Protein AF-0000000080755517 (afdb_homodimer)

pLDDT: mean 97.47, std 2.25, range [84.19, 98.94]

Nearest PDB structures (foldseek):
  1or3-assembly1_A  TM=4.877E-01  e=8.145E+00  Homo sapiens
  4tql-assembly1_A  TM=2.932E-01  e=6.946E+00  synthetic construct
  4tql-assembly1_A  TM=2.929E-01  e=6.975E+00  synthetic construct

Radius of gyration: 19.51 Å; Cα contacts (8 Å, |Δi|>4): 300; chains: 2; bounding box: 39×55×39 Å

Structure (mmCIF, N/CA/C/O backbone):
data_AF-0000000080755517-model_v1
#
loop_
_entity.id
_entity.type
_entity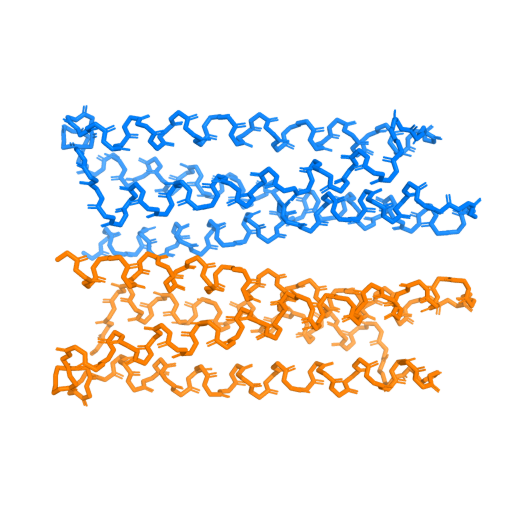.pdbx_description
1 polymer 'Protoporphyrinogen IX oxidase'
#
loop_
_atom_site.group_PDB
_atom_site.id
_atom_site.type_symbol
_atom_site.label_atom_id
_atom_site.label_alt_id
_atom_site.label_comp_id
_atom_site.label_asym_id
_atom_site.label_entity_id
_atom_site.label_seq_id
_atom_site.pdbx_PDB_ins_code
_atom_site.Cartn_x
_atom_site.Cartn_y
_atom_site.Cartn_z
_atom_site.occupancy
_atom_site.B_iso_or_equiv
_atom_site.auth_seq_id
_atom_site.auth_comp_id
_atom_site.auth_asym_id
_atom_site.auth_atom_id
_atom_site.pdbx_PDB_model_num
ATOM 1 N N . MET A 1 1 ? -4.48 26.484 -1.309 1 90.06 1 MET A N 1
ATOM 2 C CA . MET A 1 1 ? -5.227 25.406 -1.936 1 90.06 1 MET A CA 1
ATOM 3 C C . MET A 1 1 ? -4.293 24.469 -2.691 1 90.06 1 MET A C 1
ATOM 5 O O . MET A 1 1 ? -4.379 23.25 -2.543 1 90.06 1 MET A O 1
ATOM 9 N N . LEU A 1 2 ? -3.311 25.016 -3.303 1 93.81 2 LEU A N 1
ATOM 10 C CA . LEU A 1 2 ? -2.377 24.219 -4.09 1 93.81 2 LEU A CA 1
ATOM 11 C C . LEU A 1 2 ? -1.568 23.281 -3.191 1 93.81 2 LEU A C 1
ATOM 13 O O . LEU A 1 2 ? -1.376 22.109 -3.518 1 93.81 2 LEU A O 1
ATOM 17 N N . TYR A 1 3 ? -1.129 23.766 -2.115 1 96.94 3 TYR A N 1
ATOM 18 C CA . TYR A 1 3 ? -0.335 22.969 -1.182 1 96.94 3 TYR A CA 1
ATOM 19 C C . TYR A 1 3 ? -1.09 21.719 -0.746 1 96.94 3 TYR A C 1
ATOM 21 O O . TYR A 1 3 ? -0.536 20.625 -0.754 1 96.94 3 TYR A O 1
ATOM 29 N N . LEU A 1 4 ? -2.311 21.828 -0.417 1 97.69 4 LEU A N 1
ATOM 30 C CA . LEU A 1 4 ? -3.104 20.719 0.095 1 97.69 4 LEU A CA 1
ATOM 31 C C . LEU A 1 4 ? -3.348 19.688 -0.994 1 97.69 4 LEU A C 1
ATOM 33 O O . LEU A 1 4 ? -3.332 18.484 -0.724 1 97.69 4 LEU A O 1
ATOM 37 N N . TRP A 1 5 ? -3.564 20.172 -2.176 1 97.75 5 TRP A N 1
ATOM 38 C CA . TRP A 1 5 ? -3.781 19.25 -3.289 1 97.75 5 TRP A CA 1
ATOM 39 C C . TRP A 1 5 ? -2.5 18.5 -3.635 1 97.75 5 TRP A C 1
ATOM 41 O O . TRP A 1 5 ? -2.531 17.297 -3.896 1 97.75 5 TRP A O 1
ATOM 51 N N . LEU A 1 6 ? -1.358 19.203 -3.658 1 98.44 6 LEU A N 1
ATOM 52 C CA . LEU A 1 6 ? -0.081 18.531 -3.883 1 98.44 6 LEU A CA 1
ATOM 53 C C . LEU A 1 6 ? 0.191 17.5 -2.795 1 98.44 6 LEU A C 1
ATOM 55 O O . LEU A 1 6 ? 0.665 16.391 -3.082 1 98.44 6 LEU A O 1
ATOM 59 N N . LYS A 1 7 ? -0.126 17.859 -1.607 1 98.69 7 LYS A N 1
ATOM 60 C CA . LYS A 1 7 ? 0.078 16.969 -0.477 1 98.69 7 LYS A CA 1
ATOM 61 C C . LYS A 1 7 ? -0.792 15.719 -0.604 1 98.69 7 LYS A C 1
ATOM 63 O O . LYS A 1 7 ? -0.314 14.594 -0.41 1 98.69 7 LYS A O 1
ATOM 68 N N . ALA A 1 8 ? -2.037 15.914 -0.939 1 98.69 8 ALA A N 1
ATOM 69 C CA . ALA A 1 8 ? -2.945 14.781 -1.105 1 98.69 8 ALA A CA 1
ATOM 70 C C . ALA A 1 8 ? -2.457 13.844 -2.205 1 98.69 8 ALA A C 1
ATOM 72 O O . ALA A 1 8 ? -2.391 12.625 -2.008 1 98.69 8 ALA A O 1
ATOM 73 N N . LEU A 1 9 ? -2.115 14.398 -3.34 1 98.81 9 LEU A N 1
ATOM 74 C CA . LEU A 1 9 ? -1.665 13.594 -4.469 1 98.81 9 LEU A CA 1
ATOM 75 C C . LEU A 1 9 ? -0.343 12.906 -4.156 1 98.81 9 LEU A C 1
ATOM 77 O O . LEU A 1 9 ? -0.112 11.773 -4.582 1 98.81 9 LEU A O 1
ATOM 81 N N . HIS A 1 10 ? 0.549 13.633 -3.389 1 98.94 10 HIS A N 1
ATOM 82 C CA . HIS A 1 10 ? 1.807 13.039 -2.957 1 98.94 10 HIS A CA 1
ATOM 83 C C . HIS A 1 10 ? 1.561 11.828 -2.059 1 98.94 10 HIS A C 1
ATOM 85 O O . HIS A 1 10 ? 2.174 10.773 -2.246 1 98.94 10 HIS A O 1
ATOM 91 N N . ILE A 1 11 ? 0.646 11.906 -1.127 1 98.88 11 ILE A N 1
ATOM 92 C CA . ILE A 1 11 ? 0.336 10.812 -0.208 1 98.88 11 ILE A CA 1
ATOM 93 C C . ILE A 1 11 ? -0.235 9.633 -0.986 1 98.88 11 ILE A C 1
ATOM 95 O O . ILE A 1 11 ? 0.136 8.484 -0.74 1 98.88 11 ILE A O 1
ATOM 99 N N . ILE A 1 12 ? -1.09 9.883 -1.924 1 98.88 12 ILE A N 1
ATOM 100 C CA . ILE A 1 12 ? -1.665 8.836 -2.754 1 98.88 12 ILE A CA 1
ATOM 101 C C . ILE A 1 12 ? -0.555 8.109 -3.514 1 98.88 12 ILE A C 1
ATOM 103 O O . ILE A 1 12 ? -0.515 6.875 -3.539 1 98.88 12 ILE A O 1
ATOM 107 N N . ALA A 1 13 ? 0.37 8.898 -4.117 1 98.88 13 ALA A N 1
ATOM 108 C CA . ALA A 1 13 ? 1.486 8.312 -4.855 1 98.88 13 ALA A CA 1
ATOM 109 C C . ALA A 1 13 ? 2.365 7.465 -3.943 1 98.88 13 ALA A C 1
ATOM 111 O O . ALA A 1 13 ? 2.818 6.387 -4.336 1 98.88 13 ALA A O 1
ATOM 112 N N . VAL A 1 14 ? 2.576 7.961 -2.738 1 98.94 14 VAL A N 1
ATOM 113 C CA . VAL A 1 14 ? 3.418 7.25 -1.781 1 98.94 14 VAL A CA 1
ATOM 114 C C . VAL A 1 14 ? 2.762 5.926 -1.399 1 98.94 14 VAL A C 1
ATOM 116 O O . VAL A 1 14 ? 3.434 4.895 -1.314 1 98.94 14 VAL A O 1
ATOM 119 N N . VAL A 1 15 ? 1.481 5.898 -1.192 1 98.88 15 VAL A N 1
ATOM 120 C CA . VAL A 1 15 ? 0.774 4.676 -0.83 1 98.88 15 VAL A CA 1
ATOM 121 C C . VAL A 1 15 ? 0.882 3.658 -1.965 1 98.88 15 VAL A C 1
ATOM 123 O O . VAL A 1 15 ? 1.145 2.479 -1.727 1 98.88 15 VAL A O 1
ATOM 126 N N . CYS A 1 16 ? 0.725 4.129 -3.184 1 98.75 16 CYS A N 1
ATOM 127 C CA . CYS A 1 16 ? 0.844 3.24 -4.332 1 98.75 16 CYS A CA 1
ATOM 128 C C . CYS A 1 16 ? 2.264 2.699 -4.457 1 98.75 16 CYS A C 1
ATOM 130 O O . CYS A 1 16 ? 2.457 1.517 -4.75 1 98.75 16 CYS A O 1
ATOM 132 N N . TRP A 1 17 ? 3.225 3.559 -4.25 1 98.88 17 TRP A N 1
ATOM 133 C CA . TRP A 1 17 ? 4.621 3.137 -4.328 1 98.88 17 TRP A CA 1
ATOM 134 C C . TRP A 1 17 ? 4.926 2.07 -3.279 1 98.88 17 TRP A C 1
ATOM 136 O O . TRP A 1 17 ? 5.52 1.036 -3.594 1 98.88 17 TRP A O 1
ATOM 146 N N . PHE A 1 18 ? 4.469 2.24 -2.086 1 98.88 18 PHE A N 1
ATOM 147 C CA . PHE A 1 18 ? 4.738 1.289 -1.014 1 98.88 18 PHE A CA 1
ATOM 148 C C . PHE A 1 18 ? 3.984 -0.015 -1.243 1 98.88 18 PHE A C 1
ATOM 150 O O . PHE A 1 18 ? 4.465 -1.09 -0.877 1 98.88 18 PHE A O 1
ATOM 157 N N . ALA A 1 19 ? 2.789 0.095 -1.858 1 98.5 19 ALA A N 1
ATOM 158 C CA . ALA A 1 19 ? 2.088 -1.135 -2.213 1 98.5 19 ALA A CA 1
ATOM 159 C C . ALA A 1 19 ? 2.951 -2.021 -3.105 1 98.5 19 ALA A C 1
ATOM 161 O O . ALA A 1 19 ? 3.029 -3.234 -2.896 1 98.5 19 ALA A O 1
ATOM 162 N N . GLY A 1 20 ? 3.611 -1.358 -4.035 1 98.69 20 GLY A N 1
ATOM 163 C CA . GLY A 1 20 ? 4.52 -2.105 -4.895 1 98.69 20 GLY A CA 1
ATOM 164 C C . GLY A 1 20 ? 5.746 -2.613 -4.164 1 98.69 20 GLY A C 1
ATOM 165 O O . GLY A 1 20 ? 6.176 -3.75 -4.375 1 98.69 20 GLY A O 1
ATOM 166 N N . LEU A 1 21 ? 6.273 -1.835 -3.332 1 98.81 21 LEU A N 1
ATOM 167 C CA . LEU A 1 21 ? 7.5 -2.168 -2.611 1 98.81 21 LEU A CA 1
ATOM 168 C C . LEU A 1 21 ? 7.262 -3.324 -1.645 1 98.81 21 LEU A C 1
ATOM 170 O O . LEU A 1 21 ? 8.18 -4.098 -1.362 1 98.81 21 LEU A O 1
ATOM 174 N N . PHE A 1 22 ? 6.039 -3.422 -1.163 1 98.75 22 PHE A N 1
ATOM 175 C CA . PHE A 1 22 ? 5.691 -4.527 -0.281 1 98.75 22 PHE A CA 1
ATOM 176 C C . PHE A 1 22 ? 5.395 -5.789 -1.085 1 98.75 22 PHE A C 1
ATOM 178 O O . PHE A 1 22 ? 5.734 -6.895 -0.662 1 98.75 22 PHE A O 1
ATOM 185 N N . TYR A 1 23 ? 4.852 -5.602 -2.225 1 98.75 23 TYR A N 1
ATOM 186 C CA . TYR A 1 23 ? 4.332 -6.699 -3.031 1 98.75 23 TYR A CA 1
ATOM 187 C C . TYR A 1 23 ? 5.457 -7.41 -3.773 1 98.75 23 TYR A C 1
ATOM 189 O O . TYR A 1 23 ? 5.547 -8.641 -3.75 1 98.75 23 TYR A O 1
ATOM 197 N N . LEU A 1 24 ? 6.348 -6.703 -4.312 1 98.81 24 LEU A N 1
ATOM 198 C CA . LEU A 1 24 ? 7.309 -7.262 -5.258 1 98.81 24 LEU A CA 1
ATOM 199 C C . LEU A 1 24 ? 8.242 -8.25 -4.562 1 98.81 24 LEU A C 1
ATOM 201 O O . LEU A 1 24 ? 8.398 -9.383 -5.016 1 98.81 24 LEU A O 1
ATOM 205 N N . PRO A 1 25 ? 8.859 -7.863 -3.455 1 98.69 25 PRO A N 1
ATOM 206 C CA . PRO A 1 25 ? 9.742 -8.836 -2.816 1 98.69 25 PRO A CA 1
ATOM 207 C C . PRO A 1 25 ? 9.008 -10.086 -2.332 1 98.69 25 PRO A C 1
ATOM 209 O O . PRO A 1 25 ? 9.594 -11.164 -2.256 1 98.69 25 PRO A O 1
ATOM 212 N N . ARG A 1 26 ? 7.758 -9.938 -2.012 1 98.5 26 ARG A N 1
ATOM 213 C CA . ARG A 1 26 ? 6.973 -11.117 -1.652 1 98.5 26 ARG A CA 1
ATOM 214 C C . ARG A 1 26 ? 6.816 -12.055 -2.844 1 98.5 26 ARG A C 1
ATOM 216 O O . ARG A 1 26 ? 6.836 -13.273 -2.686 1 98.5 26 ARG A O 1
ATOM 223 N N . LEU A 1 27 ? 6.602 -11.469 -3.986 1 98.56 27 LEU A N 1
ATOM 224 C CA . LEU A 1 27 ? 6.586 -12.289 -5.191 1 98.56 27 LEU A CA 1
ATOM 225 C C . LEU A 1 27 ? 7.91 -13.023 -5.367 1 98.56 27 LEU A C 1
ATOM 227 O O . LEU A 1 27 ? 7.938 -14.18 -5.781 1 98.56 27 LEU A O 1
ATOM 231 N N . PHE A 1 28 ? 9.023 -12.32 -5.043 1 98.69 28 PHE A N 1
ATOM 232 C CA . PHE A 1 28 ? 10.336 -12.945 -5.145 1 98.69 28 PHE A CA 1
ATOM 233 C C . PHE A 1 28 ? 10.414 -14.188 -4.258 1 98.69 28 PHE A C 1
ATOM 235 O O . PHE A 1 28 ? 11.023 -15.188 -4.633 1 98.69 28 PHE A O 1
ATOM 242 N N . VAL A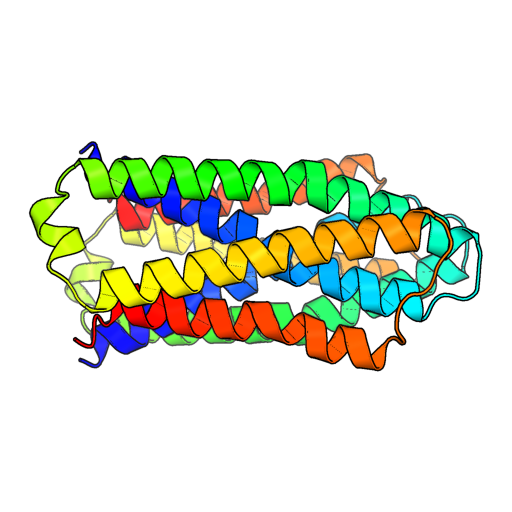 1 29 ? 9.852 -14.117 -3.102 1 98.38 29 VAL A N 1
ATOM 243 C CA . VAL A 1 29 ? 9.852 -15.242 -2.172 1 98.38 29 VAL A CA 1
ATOM 244 C C . VAL A 1 29 ? 9.211 -16.469 -2.834 1 98.38 29 VAL A C 1
ATOM 246 O O . VAL A 1 29 ? 9.812 -17.531 -2.885 1 98.38 29 VAL A O 1
ATOM 249 N N . TYR A 1 30 ? 8.039 -16.266 -3.414 1 98 30 TYR A N 1
ATOM 250 C CA . TYR A 1 30 ? 7.309 -17.375 -4 1 98 3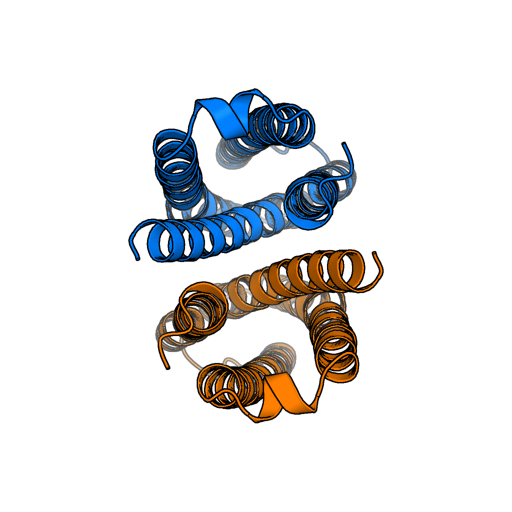0 TYR A CA 1
ATOM 251 C C . TYR A 1 30 ? 7.965 -17.844 -5.297 1 98 30 TYR A C 1
ATOM 253 O O . TYR A 1 30 ? 7.938 -19.031 -5.621 1 98 30 TYR A O 1
ATOM 261 N N . HIS A 1 31 ? 8.484 -16.875 -5.973 1 97.88 31 HIS A N 1
ATOM 262 C CA . HIS A 1 31 ? 9.25 -17.219 -7.164 1 97.88 31 HIS A CA 1
ATOM 263 C C . HIS A 1 31 ? 10.43 -18.125 -6.816 1 97.88 31 HIS A C 1
ATOM 265 O O . HIS A 1 31 ? 10.656 -19.141 -7.477 1 97.88 31 HIS A O 1
ATOM 271 N N . ALA A 1 32 ? 11.102 -17.844 -5.805 1 97.38 32 ALA A N 1
ATOM 272 C CA . ALA A 1 32 ? 12.266 -18.609 -5.363 1 97.38 32 ALA A CA 1
ATOM 273 C C . ALA A 1 32 ? 11.859 -19.984 -4.867 1 97.38 32 ALA A C 1
ATOM 275 O O . ALA A 1 32 ? 12.648 -20.938 -4.926 1 97.38 32 ALA A O 1
ATOM 276 N N . MET A 1 33 ? 10.633 -20.094 -4.41 1 96.44 33 MET A N 1
ATOM 277 C CA . MET A 1 33 ? 10.117 -21.375 -3.906 1 96.44 33 MET A CA 1
ATOM 278 C C . MET A 1 33 ? 9.648 -22.266 -5.055 1 96.44 33 MET A C 1
ATOM 280 O O . MET A 1 33 ? 9.422 -23.453 -4.863 1 96.44 33 MET A O 1
ATOM 284 N N . SER A 1 34 ? 9.461 -21.641 -6.191 1 94.69 34 SER A N 1
ATOM 285 C CA . SER A 1 34 ? 8.859 -22.359 -7.312 1 94.69 34 SER A CA 1
ATOM 286 C C . SER A 1 34 ? 9.875 -23.281 -7.992 1 94.69 34 SER A C 1
ATOM 288 O O . SER A 1 34 ? 11.008 -22.875 -8.242 1 94.69 34 SER A O 1
ATOM 290 N N . GLU A 1 35 ? 9.383 -24.469 -8.328 1 91.5 35 GLU A N 1
ATOM 291 C CA . GLU A 1 35 ? 10.242 -25.438 -9 1 91.5 35 GLU A CA 1
ATOM 292 C C . GLU A 1 35 ? 9.758 -25.719 -10.414 1 91.5 35 GLU A C 1
ATOM 294 O O . GLU A 1 35 ? 10.508 -26.25 -11.234 1 91.5 35 GLU A O 1
ATOM 299 N N . ASP A 1 36 ? 8.57 -25.359 -10.656 1 93.19 36 ASP A N 1
ATOM 300 C CA . ASP A 1 36 ? 8 -25.641 -11.977 1 93.19 36 ASP A CA 1
ATOM 301 C C . ASP A 1 36 ? 8.109 -24.406 -12.883 1 93.19 36 ASP A C 1
ATOM 303 O O . ASP A 1 36 ? 8.031 -23.281 -12.422 1 93.19 36 ASP A O 1
ATOM 307 N N . GLN A 1 37 ? 8.164 -24.672 -14.211 1 93.81 37 GLN A N 1
ATOM 308 C CA . GLN A 1 37 ? 8.383 -23.625 -15.203 1 93.81 37 GLN A CA 1
ATOM 309 C C . GLN A 1 37 ? 7.164 -22.734 -15.336 1 93.81 37 GLN A C 1
ATOM 311 O O . GLN A 1 37 ? 7.293 -21.516 -15.531 1 93.81 37 GLN A O 1
ATOM 316 N N . THR A 1 38 ? 6.016 -23.281 -15.211 1 94.69 38 THR A N 1
ATOM 317 C CA . THR A 1 38 ? 4.781 -22.516 -15.359 1 94.69 38 THR A CA 1
ATOM 318 C C . THR A 1 38 ? 4.676 -21.438 -14.281 1 94.69 38 THR A C 1
ATOM 320 O O . THR A 1 38 ? 4.367 -20.281 -14.586 1 94.69 38 THR A O 1
ATOM 323 N N . SER A 1 39 ? 4.938 -21.844 -13.062 1 94.75 39 SER A N 1
ATOM 324 C CA . SER A 1 39 ? 4.902 -20.891 -11.961 1 94.75 39 SER A CA 1
ATOM 325 C C . SER A 1 39 ? 5.949 -19.797 -12.148 1 94.75 39 SER A C 1
ATOM 327 O O . SER A 1 39 ? 5.652 -18.609 -11.969 1 94.75 39 SER A O 1
ATOM 329 N N . ARG A 1 40 ? 7.105 -20.219 -12.57 1 96.31 40 ARG A N 1
ATOM 330 C CA . ARG A 1 40 ? 8.203 -19.266 -12.727 1 96.31 40 ARG A CA 1
ATOM 331 C C . ARG A 1 40 ? 7.895 -18.234 -13.812 1 96.31 40 ARG A C 1
ATOM 333 O O . ARG A 1 40 ? 8.133 -17.047 -13.633 1 96.31 40 ARG A O 1
ATOM 340 N N . GLU A 1 41 ? 7.391 -18.656 -14.859 1 96.06 41 GLU A N 1
ATOM 341 C CA . GLU A 1 41 ? 7.023 -17.766 -15.945 1 96.06 41 GLU A CA 1
ATOM 342 C C . GLU A 1 41 ? 5.922 -16.797 -15.516 1 96.06 41 GLU A C 1
ATOM 344 O O . GLU A 1 41 ? 5.953 -15.617 -15.875 1 96.06 41 GLU A O 1
ATOM 349 N N . ARG A 1 42 ? 5.02 -17.297 -14.773 1 96.44 42 ARG A N 1
ATOM 350 C CA . ARG A 1 42 ? 3.93 -16.469 -14.273 1 96.44 42 ARG A CA 1
ATOM 351 C C . ARG A 1 42 ? 4.453 -15.383 -13.344 1 96.44 42 ARG A C 1
ATOM 353 O O . ARG A 1 42 ? 4.055 -14.219 -13.453 1 96.44 42 ARG A O 1
ATOM 360 N N . PHE A 1 43 ? 5.332 -15.789 -12.484 1 98 43 PHE A N 1
ATOM 361 C CA . PHE A 1 43 ? 5.887 -14.812 -11.555 1 98 43 PHE A CA 1
ATOM 362 C C . PHE A 1 43 ? 6.707 -13.758 -12.289 1 98 43 PHE A C 1
ATOM 364 O O . PHE A 1 43 ? 6.695 -12.586 -11.922 1 98 43 PHE A O 1
ATOM 371 N N . CYS A 1 44 ? 7.402 -14.133 -13.328 1 98.31 44 CYS A N 1
ATOM 372 C CA . CYS A 1 44 ? 8.125 -13.156 -14.133 1 98.31 44 CYS A CA 1
ATOM 373 C C . CYS A 1 44 ? 7.176 -12.109 -14.703 1 98.31 44 CYS A C 1
ATOM 375 O O . CYS A 1 44 ? 7.484 -10.914 -14.688 1 98.31 44 CYS A O 1
ATOM 377 N N . VAL A 1 45 ? 6.062 -12.57 -15.141 1 98.12 45 VAL A N 1
ATOM 378 C CA . VAL A 1 45 ? 5.07 -11.656 -15.703 1 98.12 45 VAL A CA 1
ATOM 379 C C . VAL A 1 45 ? 4.523 -10.742 -14.609 1 98.12 45 VAL A C 1
ATOM 381 O O . VAL A 1 45 ? 4.457 -9.523 -14.781 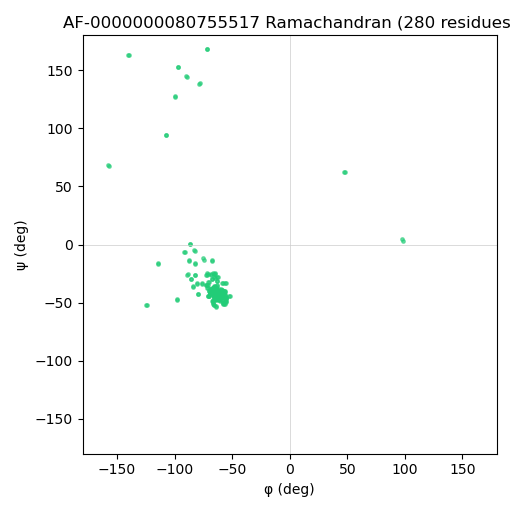1 98.12 45 VAL A O 1
ATOM 384 N N . MET A 1 46 ? 4.152 -11.344 -13.5 1 98.44 46 MET A N 1
ATOM 385 C CA . MET A 1 46 ? 3.6 -10.578 -12.383 1 98.44 46 MET A CA 1
ATOM 386 C C . MET A 1 46 ? 4.586 -9.516 -11.906 1 98.44 46 MET A C 1
ATOM 388 O O . MET A 1 46 ? 4.207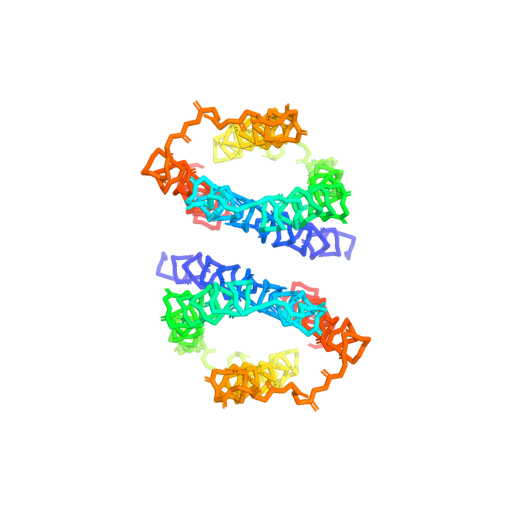 -8.359 -11.695 1 98.44 46 MET A O 1
ATOM 392 N N . GLU A 1 47 ? 5.824 -9.922 -11.781 1 98.75 47 GLU A N 1
ATOM 393 C CA . GLU A 1 47 ? 6.871 -9.031 -11.289 1 98.75 47 GLU A CA 1
ATOM 394 C C . GLU A 1 47 ? 7.109 -7.871 -12.242 1 98.75 47 GLU A C 1
ATOM 396 O O . GLU A 1 47 ? 7.188 -6.719 -11.82 1 98.75 47 GLU A O 1
ATOM 401 N N . ARG A 1 48 ? 7.203 -8.164 -13.477 1 98.75 48 ARG A N 1
ATOM 402 C CA . ARG A 1 48 ? 7.457 -7.141 -14.492 1 98.75 48 ARG A CA 1
ATOM 403 C C . ARG A 1 48 ? 6.316 -6.137 -14.555 1 98.75 48 ARG A C 1
ATOM 405 O O . ARG A 1 48 ? 6.547 -4.926 -14.586 1 98.75 48 ARG A O 1
ATOM 412 N N . LYS A 1 49 ? 5.117 -6.609 -14.555 1 98.69 49 LYS A N 1
ATOM 413 C CA . LYS A 1 49 ? 3.953 -5.734 -14.648 1 98.69 49 LYS A CA 1
ATOM 414 C C . LYS A 1 49 ? 3.84 -4.844 -13.414 1 98.69 49 LYS A C 1
ATOM 416 O O . LYS A 1 49 ? 3.512 -3.662 -13.516 1 98.69 49 LYS A O 1
ATOM 421 N N . LEU A 1 50 ? 4.145 -5.441 -12.297 1 98.69 50 LEU A N 1
ATOM 422 C CA . LEU A 1 50 ? 4.102 -4.676 -11.062 1 98.69 50 LEU A CA 1
ATOM 423 C C . LEU A 1 50 ? 5.16 -3.576 -11.062 1 98.69 50 LEU A C 1
ATOM 425 O O . LEU A 1 50 ? 4.855 -2.416 -10.773 1 98.69 50 LEU A O 1
ATOM 429 N N . TYR A 1 51 ? 6.387 -3.895 -11.43 1 98.88 51 TYR A N 1
ATOM 430 C CA . TYR A 1 51 ? 7.508 -2.963 -11.391 1 98.88 51 TYR A CA 1
ATOM 431 C C . TYR A 1 51 ? 7.301 -1.821 -12.383 1 98.88 51 TYR A C 1
ATOM 433 O O . TYR A 1 51 ? 7.438 -0.649 -12.023 1 98.88 51 TYR A O 1
ATOM 441 N N . ARG A 1 52 ? 6.891 -2.119 -13.555 1 98.56 52 ARG A N 1
ATOM 442 C CA . ARG A 1 52 ? 6.773 -1.131 -14.625 1 98.56 52 ARG A CA 1
ATOM 443 C C . ARG A 1 52 ? 5.445 -0.384 -14.539 1 98.56 52 ARG A C 1
ATOM 445 O O . ARG A 1 52 ? 5.379 0.812 -14.828 1 98.56 52 ARG A O 1
ATOM 452 N N . GLY A 1 53 ? 4.449 -1.076 -14.164 1 98.19 53 GLY A N 1
ATOM 453 C CA . GLY A 1 53 ? 3.104 -0.526 -14.227 1 98.19 53 GLY A CA 1
ATOM 454 C C . GLY A 1 53 ? 2.701 0.223 -12.977 1 98.19 53 GLY A C 1
ATOM 455 O O . GLY A 1 53 ? 1.822 1.087 -13.016 1 98.19 53 GLY A O 1
ATOM 456 N N . ILE A 1 54 ? 3.334 -0.151 -11.836 1 98.12 54 ILE A N 1
ATOM 457 C CA . ILE A 1 54 ? 2.9 0.469 -10.586 1 98.12 54 ILE A CA 1
ATOM 458 C C . ILE A 1 54 ? 4.094 1.115 -9.891 1 98.12 54 ILE A C 1
ATOM 460 O O . ILE A 1 54 ? 4.082 2.316 -9.609 1 98.12 54 ILE A O 1
ATOM 464 N N . MET A 1 55 ? 5.168 0.445 -9.672 1 98.81 55 MET A N 1
ATOM 465 C CA . MET A 1 55 ? 6.277 0.934 -8.859 1 98.81 55 MET A CA 1
ATOM 466 C C . MET A 1 55 ? 6.961 2.117 -9.531 1 98.81 55 MET A C 1
ATOM 468 O O . MET A 1 55 ? 7.168 3.16 -8.906 1 98.81 55 MET A O 1
ATOM 472 N N . ASN A 1 56 ? 7.262 1.95 -10.82 1 98.88 56 ASN A N 1
ATOM 473 C CA . ASN A 1 56 ? 7.969 3.02 -11.516 1 98.88 56 ASN A CA 1
ATOM 474 C C . ASN A 1 56 ? 7.125 4.289 -11.594 1 98.88 56 ASN A C 1
ATOM 476 O O . ASN A 1 56 ? 7.574 5.363 -11.188 1 98.88 56 ASN A O 1
ATOM 480 N N . PRO A 1 57 ? 5.918 4.203 -12.086 1 98.81 57 PRO A N 1
ATOM 481 C CA . PRO A 1 57 ? 5.145 5.445 -12.164 1 98.81 57 PRO A CA 1
ATOM 482 C C . PRO A 1 57 ? 4.871 6.055 -10.789 1 98.81 57 PRO A C 1
ATOM 484 O O . PRO A 1 57 ? 4.84 7.281 -10.648 1 98.81 57 PRO A O 1
ATOM 487 N N . SER A 1 58 ? 4.668 5.281 -9.812 1 98.81 58 SER A N 1
ATOM 488 C CA . SER A 1 58 ? 4.387 5.816 -8.484 1 98.81 58 SER A CA 1
ATOM 489 C C . SER A 1 58 ? 5.633 6.449 -7.867 1 98.81 58 SER A C 1
ATOM 491 O O . SER A 1 58 ? 5.539 7.461 -7.164 1 98.81 58 SER A O 1
ATOM 493 N N . LEU A 1 59 ? 6.801 5.832 -8.109 1 98.88 59 LEU A N 1
ATOM 494 C CA . LEU A 1 59 ? 8.055 6.453 -7.695 1 98.88 59 LEU A CA 1
ATOM 495 C C . LEU A 1 59 ? 8.195 7.848 -8.297 1 98.88 59 LEU A C 1
ATOM 497 O O . LEU A 1 59 ? 8.469 8.812 -7.582 1 98.88 59 LEU A O 1
ATOM 501 N N . ILE A 1 60 ? 8.016 7.902 -9.594 1 98.94 60 ILE A N 1
ATOM 502 C CA . ILE A 1 60 ? 8.164 9.156 -10.32 1 98.94 60 ILE A CA 1
ATOM 503 C C . ILE A 1 60 ? 7.168 10.188 -9.789 1 98.94 60 ILE A C 1
ATOM 505 O O . ILE A 1 60 ? 7.535 11.328 -9.508 1 98.94 60 ILE A O 1
ATOM 509 N N . ALA A 1 61 ? 5.898 9.797 -9.625 1 98.88 61 ALA A N 1
ATOM 510 C CA . ALA A 1 61 ? 4.875 10.695 -9.102 1 98.88 61 ALA A CA 1
ATOM 511 C C . ALA A 1 61 ? 5.234 11.172 -7.699 1 98.88 61 ALA A C 1
ATOM 513 O O . ALA A 1 61 ? 5.102 12.359 -7.391 1 98.88 61 ALA A O 1
ATOM 514 N N . THR A 1 62 ? 5.703 10.266 -6.848 1 98.88 62 THR A N 1
ATOM 515 C CA . THR A 1 62 ? 6.082 10.609 -5.48 1 98.88 62 THR A CA 1
ATOM 516 C C . THR A 1 62 ? 7.184 11.664 -5.473 1 98.88 62 THR A C 1
ATOM 518 O O . THR A 1 62 ? 7.094 12.656 -4.742 1 98.88 62 THR A O 1
ATOM 521 N N . LEU A 1 63 ? 8.164 11.477 -6.316 1 98.88 63 LEU A N 1
ATOM 522 C CA . LEU A 1 63 ? 9.305 12.391 -6.344 1 98.88 63 LEU A CA 1
ATOM 523 C C . LEU A 1 63 ? 8.898 13.75 -6.902 1 98.88 63 LEU A C 1
ATOM 525 O O . LEU A 1 63 ? 9.289 14.789 -6.359 1 98.88 63 LEU A O 1
ATOM 529 N N . LEU A 1 64 ? 8.117 13.727 -8.008 1 98.81 64 LEU A N 1
ATOM 530 C CA . LEU A 1 64 ? 7.688 14.977 -8.617 1 98.81 64 LEU A CA 1
ATOM 531 C C . LEU A 1 64 ? 6.809 15.773 -7.664 1 98.81 64 LEU A C 1
ATOM 533 O O . LEU A 1 64 ? 7.012 16.984 -7.48 1 98.81 64 LEU A O 1
ATOM 537 N N . LEU A 1 65 ? 5.883 15.148 -7.062 1 98.81 65 LEU A N 1
ATOM 538 C CA . LEU A 1 65 ? 4.961 15.82 -6.148 1 98.81 65 LEU A CA 1
ATOM 539 C C . LEU A 1 65 ? 5.676 16.25 -4.871 1 98.81 65 LEU A C 1
ATOM 541 O O . LEU A 1 65 ? 5.43 17.344 -4.355 1 98.81 65 LEU A O 1
ATOM 545 N N . GLY A 1 66 ? 6.578 15.383 -4.348 1 98.5 66 GLY A N 1
ATOM 546 C CA . GLY A 1 66 ? 7.375 15.758 -3.191 1 98.5 66 GLY A CA 1
ATOM 547 C C . GLY A 1 66 ? 8.266 16.969 -3.443 1 98.5 66 GLY A C 1
ATOM 548 O O . GLY A 1 66 ? 8.344 17.859 -2.609 1 98.5 66 GLY A O 1
ATOM 549 N N . THR A 1 67 ? 8.898 16.938 -4.594 1 98.5 67 THR A N 1
ATOM 550 C CA . THR A 1 67 ? 9.719 18.078 -4.984 1 98.5 67 THR A CA 1
ATOM 551 C C . THR A 1 67 ? 8.867 19.328 -5.145 1 98.5 67 THR A C 1
ATOM 553 O O . THR A 1 67 ? 9.297 20.422 -4.777 1 98.5 67 THR A O 1
ATOM 556 N N . GLY A 1 68 ? 7.68 19.141 -5.762 1 98.38 68 GLY A N 1
ATOM 557 C CA . GLY A 1 68 ? 6.75 20.25 -5.844 1 98.38 68 GLY A CA 1
ATOM 558 C C . GLY A 1 68 ? 6.398 20.828 -4.488 1 98.38 68 GLY A C 1
ATOM 559 O O . GLY A 1 68 ? 6.324 22.047 -4.332 1 98.38 68 GLY A O 1
ATOM 560 N N . LEU A 1 69 ? 6.207 20.047 -3.447 1 98.44 69 LEU A N 1
ATOM 561 C CA . LEU A 1 69 ? 5.91 20.5 -2.094 1 98.44 69 LEU A CA 1
ATOM 562 C C . LEU A 1 69 ? 7.082 21.281 -1.508 1 98.44 69 LEU A C 1
ATOM 564 O O . LEU A 1 69 ? 6.895 22.344 -0.926 1 98.44 69 LEU A O 1
ATOM 568 N N . ILE A 1 70 ? 8.25 20.781 -1.702 1 97.88 70 ILE A N 1
ATOM 569 C CA . ILE A 1 70 ? 9.445 21.438 -1.19 1 97.88 70 ILE A CA 1
ATOM 570 C C . ILE A 1 70 ? 9.625 22.797 -1.877 1 97.88 70 ILE A C 1
ATOM 572 O O . ILE A 1 70 ? 10.008 23.781 -1.235 1 97.88 70 ILE A O 1
ATOM 576 N N . ALA A 1 71 ? 9.297 22.875 -3.135 1 97.94 71 ALA A N 1
ATOM 577 C CA . ALA A 1 71 ? 9.484 24.094 -3.932 1 97.94 71 ALA A CA 1
ATOM 578 C C . ALA A 1 71 ? 8.578 25.219 -3.441 1 97.94 71 ALA A C 1
ATOM 580 O O . ALA A 1 71 ? 8.859 26.391 -3.676 1 97.94 71 ALA A O 1
ATOM 581 N N . LEU A 1 72 ? 7.516 24.891 -2.824 1 97 72 LEU A N 1
ATOM 582 C CA . LEU A 1 72 ? 6.586 25.891 -2.338 1 97 72 LEU A CA 1
ATOM 583 C C . LEU A 1 72 ? 7.172 26.641 -1.146 1 97 72 LEU A C 1
ATOM 585 O O . LEU A 1 72 ? 6.785 27.781 -0.87 1 97 72 LEU A O 1
ATOM 589 N N . ASN A 1 73 ? 8.125 26.078 -0.374 1 96.38 73 ASN A N 1
ATOM 590 C CA . ASN A 1 73 ? 8.805 26.703 0.748 1 96.38 73 ASN A CA 1
ATOM 591 C C . ASN A 1 73 ? 10.148 26.047 1.042 1 96.38 73 ASN A C 1
ATOM 593 O O . ASN A 1 73 ? 10.336 25.453 2.109 1 96.38 73 ASN A O 1
ATOM 597 N N . PRO A 1 74 ? 11.023 26.219 0.163 1 96.88 74 PRO A N 1
ATOM 598 C CA . PRO A 1 74 ? 12.312 25.531 0.3 1 96.88 74 PRO A CA 1
ATOM 599 C C . PRO A 1 74 ? 13.07 25.938 1.562 1 96.88 74 PRO A C 1
ATOM 601 O O . PRO A 1 74 ? 13.719 25.094 2.193 1 96.88 74 PRO A O 1
ATOM 604 N N . SER A 1 75 ? 13.047 27.172 1.94 1 96.94 75 SER A N 1
ATOM 605 C CA . SER A 1 75 ? 13.758 27.656 3.115 1 96.94 75 SER A CA 1
ATOM 606 C C . SER A 1 75 ? 13.305 26.938 4.379 1 96.94 75 SER A C 1
ATOM 608 O O . SER A 1 75 ? 14.125 26.562 5.215 1 96.94 75 SER A O 1
ATOM 610 N N . TYR A 1 76 ? 12.023 26.75 4.477 1 95.44 76 TYR A N 1
ATOM 611 C CA . TYR A 1 76 ? 11.484 26.047 5.629 1 95.44 76 TYR A CA 1
ATOM 612 C C . TYR A 1 76 ? 11.945 24.594 5.637 1 95.44 76 TYR A C 1
ATOM 614 O O . TYR A 1 76 ? 12.523 24.125 6.621 1 95.44 76 TYR A O 1
ATOM 622 N N . TYR A 1 77 ? 11.781 23.891 4.613 1 95.62 77 TYR A N 1
ATOM 623 C CA . TYR A 1 77 ? 12.023 22.438 4.578 1 95.62 77 TYR A CA 1
ATOM 624 C C . TYR A 1 77 ? 13.5 22.125 4.742 1 95.62 77 TYR A C 1
ATOM 626 O O . TYR A 1 77 ? 13.867 21.188 5.441 1 95.62 77 TYR A O 1
ATOM 634 N N . PHE A 1 78 ? 14.328 22.953 4.141 1 96.19 78 PHE A N 1
ATOM 635 C CA . PHE A 1 78 ? 15.758 22.656 4.207 1 96.19 78 PHE A CA 1
ATOM 636 C C . PHE A 1 78 ? 16.359 23.141 5.516 1 96.19 78 PHE A C 1
ATOM 638 O O . PHE A 1 78 ? 17.5 22.812 5.848 1 96.19 78 PHE A O 1
ATOM 645 N N . SER A 1 79 ? 15.594 23.828 6.34 1 96.31 79 SER A N 1
ATOM 646 C CA . SER A 1 79 ? 16.047 24.234 7.668 1 96.31 79 SER A CA 1
ATOM 647 C C . SER A 1 79 ? 15.664 23.188 8.719 1 96.31 79 SER A C 1
ATOM 649 O O . SER A 1 79 ? 16.078 23.297 9.875 1 96.31 79 SER A O 1
ATOM 651 N N . GLN A 1 80 ? 14.898 22.188 8.312 1 95.88 80 GLN A N 1
ATOM 652 C CA . GLN A 1 80 ? 14.367 21.203 9.258 1 95.88 80 GLN A CA 1
ATOM 653 C C . GLN A 1 80 ? 15.203 19.922 9.25 1 95.88 80 GLN A C 1
ATOM 655 O O . GLN A 1 80 ? 15.406 19.312 8.203 1 95.88 80 GLN A O 1
ATOM 660 N N . GLY A 1 81 ? 15.633 19.484 10.367 1 96.94 81 GLY A N 1
ATOM 661 C CA . GLY A 1 81 ? 16.391 18.25 10.492 1 96.94 81 GLY A CA 1
ATOM 662 C C . GLY A 1 81 ? 15.617 17.016 10.031 1 96.94 81 GLY A C 1
ATOM 663 O O . GLY A 1 81 ? 16.156 16.156 9.352 1 96.94 81 GLY A O 1
ATOM 664 N N . TRP A 1 82 ? 14.32 16.938 10.453 1 96.94 82 TRP A N 1
ATOM 665 C CA . TRP A 1 82 ? 13.492 15.789 10.078 1 96.94 82 TRP A CA 1
ATOM 666 C C . TRP A 1 82 ? 13.398 15.664 8.562 1 96.94 82 TRP A C 1
ATOM 668 O O . TRP A 1 82 ? 13.305 14.555 8.023 1 96.94 82 TRP A O 1
ATOM 678 N N . MET A 1 83 ? 13.406 16.766 7.824 1 97.56 83 MET A N 1
ATOM 679 C CA . MET A 1 83 ? 13.328 16.734 6.363 1 97.56 83 MET A CA 1
ATOM 680 C C . MET A 1 83 ? 14.594 16.125 5.766 1 97.56 83 MET A C 1
ATOM 682 O O . MET A 1 83 ? 14.531 15.328 4.832 1 97.56 83 MET A O 1
ATOM 686 N N . HIS A 1 84 ? 15.75 16.484 6.312 1 98 84 HIS A N 1
ATOM 687 C CA . HIS A 1 84 ? 17 15.898 5.84 1 98 84 HIS A CA 1
ATOM 688 C C . HIS A 1 84 ? 17.047 14.398 6.086 1 98 84 HIS A C 1
ATOM 690 O O . HIS A 1 84 ? 17.484 13.633 5.223 1 98 84 HIS A O 1
ATOM 696 N N . ALA A 1 85 ? 16.625 14.031 7.215 1 98.25 85 ALA A N 1
ATOM 697 C CA . ALA A 1 85 ? 16.578 12.602 7.539 1 98.25 85 ALA A CA 1
ATOM 698 C C . ALA A 1 85 ? 15.617 11.859 6.605 1 98.25 85 ALA A C 1
ATOM 700 O O . ALA A 1 85 ? 15.945 10.781 6.105 1 98.25 85 ALA A O 1
ATOM 701 N N . LYS A 1 86 ? 14.516 12.5 6.414 1 98.44 86 LYS A N 1
ATOM 702 C CA . LYS A 1 86 ? 13.531 11.891 5.523 1 98.44 86 LYS A CA 1
ATOM 703 C C . LYS A 1 86 ? 14.078 11.766 4.105 1 98.44 86 LYS A C 1
ATOM 705 O O . LYS A 1 86 ? 13.93 10.719 3.471 1 98.44 86 LYS A O 1
ATOM 710 N N . LEU A 1 87 ? 14.68 12.742 3.619 1 98.25 87 LEU A N 1
ATOM 711 C CA . LEU A 1 87 ? 15.219 12.711 2.262 1 98.25 87 LEU A CA 1
ATOM 712 C C . LEU A 1 87 ? 16.312 11.664 2.137 1 98.25 87 LEU A C 1
ATOM 714 O O . LEU A 1 87 ? 16.422 10.992 1.104 1 98.25 87 LEU A O 1
ATOM 718 N N . THR A 1 88 ? 17.141 11.516 3.111 1 98.69 88 THR A N 1
ATOM 719 C CA . THR A 1 88 ? 18.141 10.461 3.115 1 98.69 88 THR A CA 1
ATOM 720 C C . THR A 1 88 ? 17.5 9.086 3.055 1 98.69 88 THR A C 1
ATOM 722 O O . THR A 1 88 ? 17.922 8.227 2.275 1 98.69 88 THR A O 1
ATOM 725 N N . ALA A 1 89 ? 16.438 8.914 3.867 1 98.75 89 ALA A N 1
ATOM 726 C CA . ALA A 1 89 ? 15.711 7.652 3.857 1 98.75 89 ALA A CA 1
ATOM 727 C C . ALA A 1 89 ? 15.094 7.383 2.484 1 98.75 89 ALA A C 1
ATOM 729 O O . ALA A 1 89 ? 15.125 6.254 1.993 1 98.75 89 ALA A O 1
ATOM 730 N N . VAL A 1 90 ? 14.547 8.422 1.876 1 98.81 90 VAL A N 1
ATOM 731 C CA . VAL A 1 90 ? 13.93 8.289 0.561 1 98.81 90 VAL A CA 1
ATOM 732 C C . VAL A 1 90 ? 14.992 7.914 -0.473 1 98.81 90 VAL A C 1
ATOM 734 O O . VAL A 1 90 ? 14.75 7.074 -1.343 1 98.81 90 VAL A O 1
ATOM 737 N N . LEU A 1 91 ? 16.188 8.469 -0.391 1 98.81 91 LEU A N 1
ATOM 738 C CA . LEU A 1 91 ? 17.281 8.133 -1.306 1 98.81 91 LEU A CA 1
ATOM 739 C C . LEU A 1 91 ? 17.656 6.656 -1.18 1 98.81 91 LEU A C 1
ATOM 741 O O . LEU A 1 91 ? 17.859 5.977 -2.188 1 98.81 91 LEU A O 1
ATOM 745 N N . LEU A 1 92 ? 17.75 6.176 0.021 1 98.88 92 LEU A N 1
ATOM 746 C CA . LEU A 1 92 ? 18.047 4.77 0.259 1 98.88 92 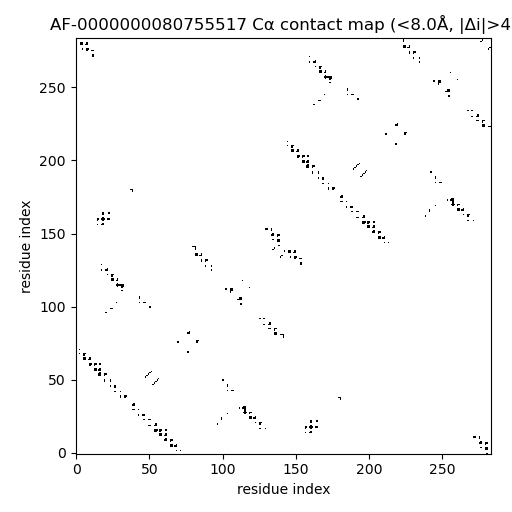LEU A CA 1
ATOM 747 C C . LEU A 1 92 ? 16.922 3.875 -0.252 1 98.88 92 LEU A C 1
ATOM 749 O O . LEU A 1 92 ? 17.188 2.801 -0.8 1 98.88 92 LEU A O 1
ATOM 753 N N . LEU A 1 93 ? 15.727 4.344 -0.08 1 98.88 93 LEU A N 1
ATOM 754 C CA . LEU A 1 93 ? 14.57 3.594 -0.554 1 98.88 93 LEU A CA 1
ATOM 755 C C . LEU A 1 93 ? 14.562 3.506 -2.076 1 98.88 93 LEU A C 1
ATOM 757 O O . LEU A 1 93 ? 14.18 2.48 -2.643 1 98.88 93 LEU A O 1
ATOM 761 N N . ILE A 1 94 ? 14.953 4.586 -2.746 1 98.88 94 ILE A N 1
ATOM 762 C CA . ILE A 1 94 ? 15.109 4.574 -4.199 1 98.88 94 ILE A CA 1
ATOM 763 C C . ILE A 1 94 ? 16.141 3.531 -4.602 1 98.88 94 ILE A C 1
ATOM 765 O O . ILE A 1 94 ? 15.961 2.803 -5.578 1 98.88 94 ILE A O 1
ATOM 769 N N . GLY A 1 95 ? 17.234 3.492 -3.881 1 98.88 95 GLY A N 1
ATOM 770 C CA . GLY A 1 95 ? 18.203 2.43 -4.105 1 98.88 95 GLY A CA 1
ATOM 771 C C . GLY A 1 95 ? 17.609 1.042 -3.994 1 98.88 95 GLY A C 1
ATOM 772 O O . GLY A 1 95 ? 17.844 0.185 -4.848 1 98.88 95 GLY A O 1
ATOM 773 N N . TYR A 1 96 ? 16.875 0.833 -2.936 1 98.88 96 TYR A N 1
ATOM 774 C CA . TYR A 1 96 ? 16.188 -0.437 -2.74 1 98.88 96 TYR A CA 1
ATOM 775 C C . TYR A 1 96 ? 15.273 -0.746 -3.918 1 98.88 96 TYR A C 1
ATOM 777 O O . TYR A 1 96 ? 15.227 -1.884 -4.391 1 98.88 96 TYR A O 1
ATOM 785 N N . HIS A 1 97 ? 14.492 0.239 -4.383 1 98.88 97 HIS A N 1
ATOM 786 C CA . HIS A 1 97 ? 13.625 0.112 -5.551 1 98.88 97 HIS A CA 1
ATOM 787 C C . HIS A 1 97 ? 14.406 -0.404 -6.758 1 98.88 97 HIS A C 1
ATOM 789 O O . HIS A 1 97 ? 13.945 -1.31 -7.457 1 98.88 97 HIS A O 1
ATOM 795 N N . HIS A 1 98 ? 15.57 0.117 -6.98 1 98.88 98 HIS A N 1
ATOM 796 C CA . HIS A 1 98 ? 16.359 -0.27 -8.148 1 98.88 98 HIS A CA 1
ATOM 797 C C . HIS A 1 98 ? 17 -1.639 -7.945 1 98.88 98 HIS A C 1
ATOM 799 O O . HIS A 1 98 ? 17.172 -2.393 -8.906 1 98.88 98 HIS A O 1
ATOM 805 N N . VAL A 1 99 ? 17.375 -1.964 -6.703 1 98.75 99 VAL A N 1
ATOM 806 C CA . VAL A 1 99 ? 17.844 -3.314 -6.418 1 98.75 99 VAL A CA 1
ATOM 807 C C . VAL A 1 99 ? 16.75 -4.324 -6.73 1 98.75 99 VAL A C 1
ATOM 809 O O . VAL A 1 99 ? 17.016 -5.398 -7.277 1 98.75 99 VAL A O 1
ATOM 812 N N . CYS A 1 100 ? 15.523 -4.043 -6.383 1 98.75 100 CYS A N 1
ATOM 813 C CA . CYS A 1 100 ? 14.398 -4.895 -6.762 1 98.75 100 CYS A CA 1
ATOM 814 C C . CYS A 1 100 ? 14.352 -5.09 -8.273 1 98.75 100 CYS A C 1
ATOM 816 O O . CYS A 1 100 ? 14.117 -6.199 -8.75 1 98.75 100 CYS A O 1
ATOM 818 N N . GLY A 1 101 ? 14.523 -3.949 -8.992 1 98.62 101 GLY A N 1
ATOM 819 C CA . GLY A 1 101 ? 14.578 -4.051 -10.438 1 98.62 101 GLY A CA 1
ATOM 820 C C . GLY A 1 101 ? 15.656 -4.996 -10.93 1 98.62 101 GLY A C 1
ATOM 821 O O . GLY A 1 101 ? 15.445 -5.758 -11.875 1 98.62 101 GLY A O 1
ATOM 822 N N . ALA A 1 102 ? 16.781 -4.938 -10.305 1 98.5 102 ALA A N 1
ATOM 823 C CA . ALA A 1 102 ? 17.891 -5.82 -10.68 1 98.5 102 ALA A CA 1
ATOM 824 C C . ALA A 1 102 ? 17.531 -7.281 -10.398 1 98.5 102 ALA A C 1
ATOM 826 O O . ALA A 1 102 ? 17.844 -8.156 -11.211 1 98.5 102 ALA A O 1
ATOM 827 N N . GLN A 1 103 ? 16.922 -7.527 -9.234 1 98.31 103 GLN A N 1
ATOM 828 C CA . GLN A 1 103 ? 16.516 -8.891 -8.906 1 98.31 103 GLN A CA 1
ATOM 829 C C . GLN A 1 103 ? 15.5 -9.422 -9.906 1 98.31 103 GLN A C 1
ATOM 831 O O . GLN A 1 103 ? 15.562 -10.586 -10.312 1 98.31 103 GLN A O 1
ATOM 836 N N . LEU A 1 104 ? 14.578 -8.539 -10.234 1 97.5 104 LEU A N 1
ATOM 837 C CA . LEU A 1 104 ? 13.555 -8.891 -11.211 1 97.5 104 LEU A CA 1
ATOM 838 C C . LEU A 1 104 ? 14.188 -9.344 -12.523 1 97.5 104 LEU A C 1
ATOM 840 O O . LEU A 1 104 ? 13.734 -10.32 -13.133 1 97.5 104 LEU A O 1
ATOM 844 N N . LYS A 1 105 ? 15.18 -8.688 -13 1 98 105 LYS A N 1
ATOM 845 C CA . LYS A 1 105 ? 15.867 -9.023 -14.242 1 98 105 LYS A CA 1
ATOM 846 C C . LYS A 1 105 ? 16.609 -10.359 -14.125 1 98 105 LYS A C 1
ATOM 848 O O . LYS A 1 105 ? 16.656 -11.133 -15.078 1 98 105 LYS A O 1
ATOM 853 N N . ARG A 1 106 ? 17.172 -10.641 -13.008 1 97.75 106 ARG A N 1
ATOM 854 C CA . ARG A 1 106 ? 17.859 -11.906 -12.781 1 97.75 106 ARG A CA 1
ATOM 855 C C . ARG A 1 106 ? 16.875 -13.078 -12.812 1 97.75 106 ARG A C 1
ATOM 857 O O . ARG A 1 106 ? 17.141 -14.102 -13.445 1 97.75 106 ARG A O 1
ATOM 864 N N . PHE A 1 107 ? 15.758 -12.898 -12.188 1 97.5 107 PHE A N 1
ATOM 865 C CA . PHE A 1 107 ? 14.727 -13.93 -12.234 1 97.5 107 PHE A CA 1
ATOM 866 C C . PHE A 1 107 ? 14.273 -14.18 -13.664 1 97.5 107 PHE A C 1
ATOM 868 O O . PHE A 1 107 ? 14.078 -15.32 -14.07 1 97.5 107 PHE A O 1
ATOM 875 N N . ALA A 1 108 ? 14.102 -13.109 -14.383 1 96.75 108 ALA A N 1
ATOM 876 C CA . ALA A 1 108 ? 13.602 -13.195 -15.75 1 96.75 108 ALA A CA 1
ATOM 877 C C . ALA A 1 108 ? 14.602 -13.922 -16.656 1 96.75 108 ALA A C 1
ATOM 879 O O . ALA A 1 108 ? 14.211 -14.516 -17.672 1 96.75 108 ALA A O 1
ATOM 880 N N . SER A 1 109 ? 15.875 -13.891 -16.25 1 96.06 109 SER A N 1
ATOM 881 C CA . SER A 1 109 ? 16.891 -14.562 -17.047 1 96.06 109 SER A CA 1
ATOM 882 C C . SER A 1 109 ? 17.016 -16.031 -16.656 1 96.06 109 SER A C 1
ATOM 884 O O . SER A 1 109 ? 17.859 -16.75 -17.188 1 96.06 109 SER A O 1
ATOM 886 N N . GLY A 1 110 ? 16.203 -16.469 -15.695 1 92.88 110 GLY A N 1
ATOM 887 C CA . GLY A 1 110 ? 16.172 -17.875 -15.312 1 92.88 110 GLY A CA 1
ATOM 888 C C . GLY A 1 110 ? 17 -18.172 -14.078 1 92.88 110 GLY A C 1
ATOM 889 O O . GLY A 1 110 ? 17.078 -19.312 -13.641 1 92.88 110 GLY A O 1
ATOM 890 N N . GLU A 1 111 ? 17.547 -17.125 -13.523 1 90.5 111 GLU A N 1
ATOM 891 C CA . GLU A 1 111 ? 18.344 -17.281 -12.305 1 90.5 111 GLU A CA 1
ATOM 892 C C . GLU A 1 111 ? 17.469 -17.172 -11.062 1 90.5 111 GLU A C 1
ATOM 894 O O . GLU A 1 111 ? 16.391 -16.594 -11.102 1 90.5 111 GLU A O 1
ATOM 899 N N . THR A 1 112 ? 17.891 -18 -10.086 1 89.81 112 THR A N 1
ATOM 900 C CA . THR A 1 112 ? 17.422 -17.75 -8.727 1 89.81 112 THR A CA 1
ATOM 901 C C . THR A 1 112 ? 18.531 -17.188 -7.859 1 89.81 112 THR A C 1
ATOM 903 O O . THR A 1 112 ? 19.281 -17.938 -7.227 1 89.81 112 THR A O 1
ATOM 906 N N . PRO A 1 113 ? 18.531 -15.906 -7.809 1 91.06 113 PRO A N 1
ATOM 907 C CA . PRO A 1 113 ? 19.719 -15.242 -7.262 1 91.06 113 PRO A CA 1
ATOM 908 C C . PRO A 1 113 ? 19.953 -15.578 -5.789 1 91.06 113 PRO A C 1
ATOM 910 O O . PRO A 1 113 ? 21.094 -15.656 -5.348 1 91.06 113 PRO A O 1
ATOM 913 N N . HIS A 1 114 ? 18.828 -15.68 -5.047 1 95.12 114 HIS A N 1
ATOM 914 C CA . HIS A 1 114 ? 18.906 -16.031 -3.635 1 95.12 114 HIS A CA 1
ATOM 915 C C . HIS A 1 114 ? 17.781 -16.984 -3.248 1 95.12 114 HIS A C 1
ATOM 917 O O . HIS A 1 114 ? 16.844 -17.203 -4.023 1 95.12 114 HIS A O 1
ATOM 923 N N . GLY A 1 115 ? 17.922 -17.641 -2.131 1 95.38 115 GLY A N 1
ATOM 924 C CA . GLY A 1 115 ? 16.859 -18.469 -1.607 1 95.38 115 GLY A CA 1
ATOM 925 C C . GLY A 1 115 ? 15.688 -17.688 -1.062 1 95.38 115 GLY A C 1
ATOM 926 O O . GLY A 1 115 ? 15.766 -16.453 -0.936 1 95.38 115 GLY A O 1
ATOM 927 N N . HIS A 1 116 ? 14.523 -18.375 -0.773 1 96.5 116 HIS A N 1
ATOM 928 C CA . HIS A 1 116 ? 13.312 -17.703 -0.322 1 96.5 116 HIS A CA 1
ATOM 929 C C . HIS A 1 116 ? 13.516 -17.062 1.044 1 96.5 116 HIS A C 1
ATOM 931 O O . HIS A 1 116 ? 12.922 -16.016 1.339 1 96.5 116 HIS A O 1
ATOM 937 N N . ALA A 1 117 ? 14.398 -17.578 1.906 1 97.38 117 ALA A N 1
ATOM 938 C CA . ALA A 1 117 ? 14.664 -17 3.221 1 97.38 117 ALA A CA 1
ATOM 939 C C . ALA A 1 117 ? 15.289 -15.617 3.094 1 97.38 117 ALA A C 1
ATOM 941 O O . ALA A 1 117 ? 14.93 -14.695 3.834 1 97.38 117 ALA A O 1
ATOM 942 N N . PHE A 1 118 ? 16.25 -15.531 2.184 1 98.12 118 PHE A N 1
ATOM 943 C CA . PHE A 1 118 ? 16.844 -14.234 1.912 1 98.12 118 PHE A CA 1
ATOM 944 C C . PHE A 1 118 ? 15.781 -13.211 1.538 1 98.12 118 PHE A C 1
ATOM 946 O O . PHE A 1 118 ? 15.766 -12.102 2.078 1 98.12 118 PHE A O 1
ATOM 953 N N . PHE A 1 119 ? 14.875 -13.531 0.673 1 98.19 119 PHE A N 1
ATOM 954 C CA . PHE A 1 119 ? 13.875 -12.594 0.165 1 98.19 119 PHE A CA 1
ATOM 955 C C . PHE A 1 119 ? 12.836 -12.281 1.231 1 98.19 119 PHE A C 1
ATOM 957 O O . PHE A 1 119 ? 12.234 -11.203 1.225 1 98.19 119 PHE A O 1
ATOM 964 N N . ARG A 1 120 ? 12.648 -13.211 2.164 1 97.88 120 ARG A N 1
ATOM 965 C CA . ARG A 1 120 ? 11.758 -12.906 3.283 1 97.88 120 ARG A CA 1
ATOM 966 C C . ARG A 1 120 ? 12.32 -11.766 4.133 1 97.88 120 ARG A C 1
ATOM 968 O O . ARG A 1 120 ? 11.578 -10.883 4.555 1 97.88 120 ARG A O 1
ATOM 975 N N . TRP A 1 121 ? 13.602 -11.859 4.363 1 98.06 121 TRP A N 1
ATOM 976 C CA . TRP A 1 121 ? 14.25 -10.766 5.082 1 98.06 121 TRP A CA 1
ATOM 977 C C . TRP A 1 121 ? 14.281 -9.5 4.238 1 98.06 121 TRP A C 1
ATOM 979 O O . TRP A 1 121 ? 14.023 -8.406 4.742 1 98.06 121 TRP A O 1
ATOM 989 N N . PHE A 1 122 ? 14.57 -9.648 2.957 1 98.19 122 PHE A N 1
ATOM 990 C CA . PHE A 1 122 ? 14.594 -8.562 1.981 1 98.19 122 PHE A CA 1
ATOM 991 C C . PHE A 1 122 ? 13.266 -7.828 1.95 1 98.19 122 PHE A C 1
ATOM 993 O O . PHE A 1 122 ? 13.227 -6.605 1.804 1 98.19 122 PHE A O 1
ATOM 1000 N N . ASN A 1 123 ? 12.188 -8.531 2.184 1 98.06 123 ASN A N 1
ATOM 1001 C CA . ASN A 1 123 ? 10.82 -8.023 2.139 1 98.06 123 ASN A CA 1
ATOM 1002 C C . ASN A 1 123 ? 10.508 -7.156 3.357 1 98.06 123 ASN A C 1
ATOM 1004 O O . ASN A 1 123 ? 9.531 -6.402 3.354 1 98.06 123 ASN A O 1
ATOM 1008 N N . GLU A 1 124 ? 11.305 -7.145 4.395 1 98.38 124 GLU A N 1
ATOM 1009 C CA . GLU A 1 124 ? 11.07 -6.363 5.605 1 98.38 124 GLU A CA 1
ATOM 1010 C C . GLU A 1 124 ? 11.656 -4.957 5.477 1 98.38 124 GLU A C 1
ATOM 1012 O O . GLU A 1 124 ? 11.344 -4.074 6.273 1 98.38 124 GLU A O 1
ATOM 1017 N N . ILE A 1 125 ? 12.438 -4.742 4.551 1 98.5 125 ILE A N 1
ATOM 1018 C CA . ILE A 1 125 ? 13.18 -3.494 4.402 1 98.5 125 ILE A CA 1
ATOM 1019 C C . ILE A 1 125 ? 12.203 -2.342 4.168 1 98.5 125 ILE A C 1
ATOM 1021 O O . ILE A 1 125 ? 12.273 -1.314 4.848 1 98.5 125 ILE A O 1
ATOM 1025 N N . PRO A 1 126 ? 11.242 -2.521 3.266 1 98.56 126 PRO A N 1
ATOM 1026 C CA . PRO A 1 126 ? 10.328 -1.4 3.045 1 98.56 126 PRO A CA 1
ATOM 1027 C C . PRO A 1 126 ? 9.516 -1.049 4.289 1 98.56 126 PRO A C 1
ATOM 1029 O O . PRO A 1 126 ? 9.156 0.115 4.488 1 98.56 126 PRO A O 1
ATOM 1032 N N . VAL A 1 127 ? 9.211 -2.01 5.098 1 98.31 127 VAL A N 1
ATOM 1033 C CA . VAL A 1 127 ? 8.445 -1.763 6.32 1 98.31 127 VAL A CA 1
ATOM 1034 C C . VAL A 1 127 ? 9.227 -0.812 7.227 1 98.31 127 VAL A C 1
ATOM 1036 O O . VAL A 1 127 ? 8.648 0.13 7.781 1 98.31 127 VAL A O 1
ATOM 1039 N N . LEU A 1 128 ? 10.5 -1.033 7.328 1 98.69 128 LEU A N 1
ATOM 1040 C CA . LEU A 1 128 ? 11.352 -0.182 8.156 1 98.69 128 LEU A CA 1
ATOM 1041 C C . LEU A 1 128 ? 11.359 1.249 7.625 1 98.69 128 LEU A C 1
ATOM 1043 O O . LEU A 1 128 ? 11.312 2.203 8.406 1 98.69 128 LEU A O 1
ATOM 1047 N N . PHE A 1 129 ? 11.453 1.402 6.391 1 98.81 129 PHE A N 1
ATOM 1048 C CA . PHE A 1 129 ? 11.453 2.729 5.785 1 98.81 129 PHE A CA 1
ATOM 1049 C C . PHE A 1 129 ? 10.102 3.41 5.98 1 98.81 129 PHE A C 1
ATOM 1051 O O . PHE A 1 129 ? 10.039 4.613 6.254 1 98.81 129 PHE A O 1
ATOM 1058 N N . LEU A 1 130 ? 8.992 2.633 5.793 1 98.81 130 LEU A N 1
ATOM 1059 C CA . LEU A 1 130 ? 7.664 3.195 6.016 1 98.81 130 LEU A CA 1
ATOM 1060 C C . LEU A 1 130 ? 7.543 3.756 7.43 1 98.81 130 LEU A C 1
ATOM 1062 O O . LEU A 1 130 ? 7.102 4.891 7.613 1 98.81 130 LEU A O 1
ATOM 1066 N N . LEU A 1 131 ? 7.953 2.938 8.406 1 98.75 131 LEU A N 1
ATOM 1067 C CA . LEU A 1 131 ? 7.91 3.359 9.805 1 98.75 131 LEU A CA 1
ATOM 1068 C C . LEU A 1 131 ? 8.727 4.629 10.016 1 98.75 131 LEU A C 1
ATOM 1070 O O . LEU A 1 131 ? 8.219 5.617 10.555 1 98.75 131 LEU A O 1
ATOM 1074 N N . ALA A 1 132 ? 9.93 4.633 9.555 1 98.62 132 ALA A N 1
ATOM 1075 C CA . ALA A 1 132 ? 10.844 5.746 9.766 1 98.62 132 ALA A CA 1
ATOM 1076 C C . ALA A 1 132 ? 10.328 7.02 9.102 1 98.62 132 ALA A C 1
ATOM 1078 O O . ALA A 1 132 ? 10.258 8.078 9.734 1 98.62 132 ALA A O 1
ATOM 1079 N N . ILE A 1 133 ? 9.898 6.93 7.895 1 98.75 133 ILE A N 1
ATOM 1080 C CA . ILE A 1 133 ? 9.547 8.102 7.102 1 98.75 133 ILE A CA 1
ATOM 1081 C C . ILE A 1 133 ? 8.258 8.719 7.641 1 98.75 133 ILE A C 1
ATOM 1083 O O . ILE A 1 133 ? 8.18 9.938 7.82 1 98.75 133 ILE A O 1
ATOM 1087 N N . VAL A 1 134 ? 7.277 7.895 7.941 1 98.75 134 VAL A N 1
ATOM 1088 C CA . VAL A 1 134 ? 6 8.422 8.414 1 98.75 134 VAL A CA 1
ATOM 1089 C C . VAL A 1 134 ? 6.184 9.07 9.789 1 98.75 134 VAL A C 1
ATOM 1091 O O . VAL A 1 134 ? 5.637 10.141 10.055 1 98.75 134 VAL A O 1
ATOM 1094 N N . ILE A 1 135 ? 6.973 8.461 10.625 1 98.44 135 ILE A N 1
ATOM 1095 C CA . ILE A 1 135 ? 7.219 9.039 11.945 1 98.44 135 ILE A CA 1
ATOM 1096 C C . ILE A 1 135 ? 7.961 10.367 11.797 1 98.44 135 ILE A C 1
ATOM 1098 O O . ILE A 1 135 ? 7.617 11.352 12.461 1 98.44 135 ILE A O 1
ATOM 1102 N N . LEU A 1 136 ? 8.961 10.469 10.945 1 98.25 136 LEU A N 1
ATOM 1103 C CA . LEU A 1 136 ? 9.711 11.695 10.727 1 98.25 136 LEU A CA 1
ATOM 1104 C C . LEU A 1 136 ? 8.797 12.82 10.242 1 98.25 136 LEU A C 1
ATOM 1106 O O . LEU A 1 136 ? 8.898 13.953 10.711 1 98.25 136 LEU A O 1
ATOM 1110 N N . VAL A 1 137 ? 7.84 12.477 9.32 1 97.5 137 VAL A N 1
ATOM 1111 C CA . VAL A 1 137 ? 7.059 13.516 8.656 1 97.5 137 VAL A CA 1
ATOM 1112 C C . VAL A 1 137 ? 5.906 13.953 9.555 1 97.5 137 VAL A C 1
ATOM 1114 O O . VAL A 1 137 ? 5.48 15.109 9.516 1 97.5 137 VAL A O 1
ATOM 1117 N N . VAL A 1 138 ? 5.449 13.055 10.445 1 97.94 138 VAL A N 1
ATOM 1118 C CA . VAL A 1 138 ? 4.254 13.352 11.227 1 97.94 138 VAL A CA 1
ATOM 1119 C C . VAL A 1 138 ? 4.652 13.875 12.609 1 97.94 138 VAL A C 1
ATOM 1121 O O . VAL A 1 138 ? 4.168 14.922 13.039 1 97.94 138 VAL A O 1
ATOM 1124 N N . VAL A 1 139 ? 5.574 13.219 13.266 1 96.69 139 VAL A N 1
ATOM 1125 C CA . VAL A 1 139 ? 5.938 13.57 14.641 1 96.69 139 VAL A CA 1
ATOM 1126 C C . VAL A 1 139 ? 6.984 14.68 14.625 1 96.69 139 VAL A C 1
ATOM 1128 O O . VAL A 1 139 ? 7.02 15.516 15.539 1 96.69 139 VAL A O 1
ATOM 1131 N N . ARG A 1 140 ? 7.84 14.781 13.602 1 95.25 140 ARG A N 1
ATOM 1132 C CA . ARG A 1 140 ? 8.898 15.773 13.438 1 95.25 140 ARG A CA 1
ATOM 1133 C C . ARG A 1 140 ? 9.719 15.922 14.719 1 95.25 140 ARG A C 1
ATOM 1135 O O . ARG A 1 140 ? 9.789 17.016 15.289 1 95.25 140 ARG A O 1
ATOM 1142 N N . PRO A 1 141 ? 10.359 14.852 15.102 1 89.88 141 PRO A N 1
ATOM 1143 C CA . PRO A 1 141 ? 10.969 14.836 16.438 1 89.88 141 PRO A CA 1
ATOM 1144 C C . PRO A 1 141 ? 12.141 15.805 16.562 1 89.88 141 PRO A C 1
ATOM 1146 O O . PRO A 1 141 ? 12.617 16.062 17.672 1 89.88 141 PRO A O 1
ATOM 1149 N N . PHE A 1 142 ? 12.719 16.375 15.508 1 84.38 142 PHE A N 1
ATOM 1150 C CA . PHE A 1 142 ? 13.789 17.359 15.594 1 84.38 142 PHE A CA 1
ATOM 1151 C C . PHE A 1 142 ? 13.703 18.359 14.445 1 84.38 142 PHE A C 1
ATOM 1153 O O . PHE A 1 142 ? 13.086 18.062 13.414 1 84.38 142 PHE A O 1
ATOM 1160 N N . MET B 1 1 ? 1.557 15.477 21.969 1 90.12 1 MET B N 1
ATOM 1161 C CA . MET B 1 1 ? 2.484 14.438 21.531 1 90.12 1 MET B CA 1
ATOM 1162 C C . MET B 1 1 ? 1.739 13.156 21.188 1 90.12 1 MET B C 1
ATOM 1164 O O . MET B 1 1 ? 1.984 12.555 20.125 1 90.12 1 MET B O 1
ATOM 1168 N N . LEU B 1 2 ? 0.751 12.859 21.938 1 93.75 2 LEU B N 1
ATOM 1169 C CA . LEU B 1 2 ? -0.009 11.633 21.719 1 93.75 2 LEU B CA 1
ATOM 1170 C C . LEU B 1 2 ? -0.741 11.68 20.375 1 93.75 2 LEU B C 1
ATOM 1172 O O . LEU B 1 2 ? -0.749 10.695 19.625 1 93.75 2 LEU B O 1
ATOM 1176 N N . TYR B 1 3 ? -1.312 12.758 20.062 1 97 3 TYR B N 1
ATOM 1177 C CA . TYR B 1 3 ? -2.051 12.922 18.812 1 97 3 TYR B CA 1
ATOM 1178 C C . TYR B 1 3 ? -1.162 12.625 17.609 1 97 3 TYR B C 1
ATOM 1180 O O . TYR B 1 3 ? -1.557 11.883 16.703 1 97 3 TYR B O 1
ATOM 1188 N N . LEU B 1 4 ? 0.004 13.109 17.594 1 97.69 4 LEU B N 1
ATOM 1189 C CA . LEU B 1 4 ? 0.907 12.961 16.453 1 97.69 4 LEU B CA 1
ATOM 1190 C C . LEU B 1 4 ? 1.363 11.516 16.312 1 97.69 4 LEU B C 1
ATOM 1192 O O . LEU B 1 4 ? 1.492 11.008 15.195 1 97.69 4 LEU B O 1
ATOM 1196 N N . TRP B 1 5 ? 1.593 10.891 17.422 1 97.81 5 TRP B N 1
ATOM 1197 C CA . TRP B 1 5 ? 2.01 9.492 17.391 1 97.81 5 TRP B CA 1
ATOM 1198 C C . TRP B 1 5 ? 0.869 8.594 16.922 1 97.81 5 TRP B C 1
ATOM 1200 O O . TRP B 1 5 ? 1.081 7.68 16.125 1 97.81 5 TRP B O 1
ATOM 1210 N N . LEU B 1 6 ? -0.349 8.844 17.406 1 98.44 6 LEU B N 1
ATOM 1211 C CA . LEU B 1 6 ? -1.506 8.102 16.938 1 98.44 6 LEU B CA 1
ATOM 1212 C C . LEU B 1 6 ? -1.709 8.305 15.438 1 98.44 6 LEU B C 1
ATOM 1214 O O . LEU B 1 6 ? -2.008 7.359 14.703 1 98.44 6 LEU B O 1
ATOM 1218 N N . LYS B 1 7 ? -1.532 9.508 15.016 1 98.69 7 LYS B N 1
ATOM 1219 C CA . LYS B 1 7 ? -1.687 9.836 13.602 1 98.69 7 LYS B CA 1
ATOM 1220 C C . LYS B 1 7 ? -0.647 9.109 12.75 1 98.69 7 LYS B C 1
ATOM 1222 O O . LYS B 1 7 ? -0.979 8.531 11.719 1 98.69 7 LYS B O 1
ATOM 1227 N N . ALA B 1 8 ? 0.587 9.125 13.203 1 98.69 8 ALA B N 1
ATOM 1228 C CA . ALA B 1 8 ? 1.652 8.445 12.469 1 98.69 8 ALA B CA 1
ATOM 1229 C C . ALA B 1 8 ? 1.374 6.953 12.359 1 98.69 8 ALA B C 1
ATOM 1231 O O . ALA B 1 8 ? 1.461 6.375 11.273 1 98.69 8 ALA B O 1
ATOM 1232 N N . LEU B 1 9 ? 1.03 6.348 13.469 1 98.81 9 LEU B N 1
ATOM 1233 C CA . LEU B 1 9 ? 0.776 4.91 13.492 1 98.81 9 LEU B CA 1
ATOM 1234 C C . LEU B 1 9 ? -0.458 4.566 12.664 1 98.81 9 LEU B C 1
ATOM 1236 O O . LEU B 1 9 ? -0.501 3.52 12.016 1 98.81 9 LEU B O 1
ATOM 1240 N N . HIS B 1 10 ? -1.489 5.48 12.711 1 98.94 10 HIS B N 1
ATOM 1241 C CA . HIS B 1 10 ? -2.678 5.293 11.891 1 98.94 10 HIS B CA 1
ATOM 1242 C C . HIS B 1 10 ? -2.328 5.316 10.406 1 98.94 10 HIS B C 1
ATOM 1244 O O . HIS B 1 10 ? -2.775 4.453 9.641 1 98.94 10 HIS B O 1
ATOM 1250 N N . ILE B 1 11 ? -1.501 6.215 9.961 1 98.88 11 ILE B N 1
ATOM 1251 C CA . ILE B 1 11 ? -1.105 6.332 8.562 1 98.88 11 ILE B CA 1
ATOM 1252 C C . ILE B 1 11 ? -0.326 5.09 8.141 1 98.88 11 ILE B C 1
ATOM 1254 O O . ILE B 1 11 ? -0.55 4.547 7.051 1 98.88 11 ILE B O 1
ATOM 1258 N N . ILE B 1 12 ? 0.553 4.617 8.969 1 98.88 12 ILE B N 1
ATOM 1259 C CA . ILE B 1 12 ? 1.323 3.412 8.68 1 98.88 12 ILE B CA 1
ATOM 1260 C C . ILE B 1 12 ? 0.378 2.227 8.492 1 98.88 12 ILE B C 1
ATOM 1262 O O . ILE B 1 12 ? 0.51 1.466 7.535 1 98.88 12 ILE B O 1
ATOM 1266 N N . ALA B 1 13 ? -0.606 2.102 9.422 1 98.88 13 ALA B N 1
ATOM 1267 C CA . ALA B 1 13 ? -1.579 1.015 9.336 1 98.88 13 ALA B CA 1
ATOM 1268 C C . ALA B 1 13 ? -2.391 1.108 8.047 1 98.88 13 ALA B C 1
ATOM 1270 O O . ALA B 1 13 ? -2.662 0.093 7.402 1 98.88 13 ALA B O 1
ATOM 1271 N N . VAL B 1 14 ? -2.752 2.324 7.688 1 98.88 14 VAL B N 1
ATOM 1272 C CA . VAL B 1 14 ? -3.551 2.541 6.484 1 98.88 14 V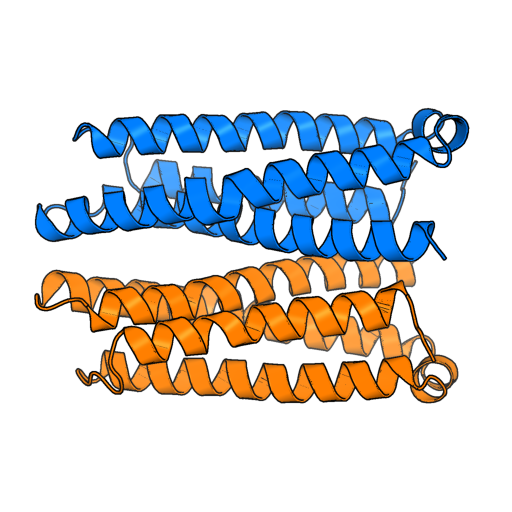AL B CA 1
ATOM 1273 C C . VAL B 1 14 ? -2.744 2.143 5.25 1 98.88 14 VAL B C 1
ATOM 1275 O O . VAL B 1 14 ? -3.271 1.503 4.336 1 98.88 14 VAL B O 1
ATOM 1278 N N . VAL B 1 15 ? -1.484 2.471 5.191 1 98.88 15 VAL B N 1
ATOM 1279 C CA . VAL B 1 15 ? -0.641 2.127 4.051 1 98.88 15 VAL B CA 1
ATOM 1280 C C . VAL B 1 15 ? -0.529 0.608 3.932 1 98.88 15 VAL B C 1
ATOM 1282 O O . VAL B 1 15 ? -0.643 0.056 2.834 1 98.88 15 VAL B O 1
ATOM 1285 N N . CYS B 1 16 ? -0.358 -0.049 5.055 1 98.75 16 CYS B N 1
ATOM 1286 C CA . CYS B 1 16 ? -0.275 -1.506 5.043 1 98.75 16 CYS B CA 1
ATOM 1287 C C . CYS B 1 16 ? -1.595 -2.123 4.594 1 98.75 16 CYS B C 1
ATOM 1289 O O . CYS B 1 16 ? -1.604 -3.084 3.822 1 98.75 16 CYS B O 1
ATOM 1291 N N . TRP B 1 17 ? -2.68 -1.578 5.082 1 98.88 17 TRP B N 1
ATOM 1292 C CA . TRP B 1 17 ? -3.994 -2.082 4.699 1 98.88 17 TRP B CA 1
ATOM 1293 C C . TRP B 1 17 ? -4.223 -1.933 3.199 1 98.88 17 TRP B C 1
ATOM 1295 O O . TRP B 1 17 ? -4.645 -2.879 2.531 1 98.88 17 TRP B O 1
ATOM 1305 N N . PHE B 1 18 ? -3.877 -0.826 2.635 1 98.88 18 PHE B N 1
ATOM 1306 C CA . PHE B 1 18 ? -4.086 -0.582 1.212 1 98.88 18 PHE B CA 1
ATOM 1307 C C . PHE B 1 18 ? -3.143 -1.436 0.373 1 98.88 18 PHE B C 1
ATOM 1309 O O . PHE B 1 18 ? -3.494 -1.854 -0.732 1 98.88 18 PHE B O 1
ATOM 1316 N N . ALA B 1 19 ? -1.931 -1.692 0.919 1 98.5 19 ALA B N 1
ATOM 1317 C CA . ALA B 1 19 ? -1.043 -2.611 0.21 1 98.5 19 ALA B CA 1
ATOM 1318 C C . ALA B 1 19 ? -1.713 -3.965 -0.005 1 98.5 19 ALA B C 1
ATOM 1320 O O . ALA B 1 19 ? -1.636 -4.535 -1.096 1 98.5 19 ALA B O 1
ATOM 1321 N N . GLY B 1 20 ? -2.404 -4.395 1.034 1 98.69 20 GLY B N 1
ATOM 1322 C CA . GLY B 1 20 ? -3.139 -5.641 0.905 1 98.69 20 GLY B CA 1
ATOM 1323 C C . GLY B 1 20 ? -4.332 -5.535 -0.024 1 98.69 20 GLY B C 1
ATOM 1324 O O . GLY B 1 20 ? -4.586 -6.441 -0.823 1 98.69 20 GLY B O 1
ATOM 1325 N N . LEU B 1 21 ? -5.012 -4.484 0.046 1 98.81 21 LEU B N 1
ATOM 1326 C CA . LEU B 1 21 ? -6.227 -4.281 -0.737 1 98.81 21 LEU B CA 1
ATOM 1327 C C . LEU B 1 21 ? -5.906 -4.18 -2.223 1 98.81 21 LEU B C 1
ATOM 1329 O O . LEU B 1 21 ? -6.723 -4.547 -3.068 1 98.81 21 LEU B O 1
ATOM 1333 N N . PHE B 1 22 ? -4.715 -3.686 -2.514 1 98.75 22 PHE B N 1
ATOM 1334 C CA . PHE B 1 22 ? -4.281 -3.604 -3.902 1 98.75 22 PHE B CA 1
ATOM 1335 C C . PHE B 1 22 ? -3.762 -4.953 -4.387 1 98.75 22 PHE B C 1
ATOM 1337 O O . PHE B 1 22 ? -3.975 -5.328 -5.543 1 98.75 22 PHE B O 1
ATOM 1344 N N . TYR B 1 23 ? -3.168 -5.66 -3.504 1 98.75 23 TYR B N 1
ATOM 1345 C CA . TYR B 1 23 ? -2.445 -6.883 -3.844 1 98.75 23 TYR B CA 1
ATOM 1346 C C . TYR B 1 23 ? -3.406 -8.047 -4.027 1 98.75 23 TYR B C 1
ATOM 1348 O O . TYR B 1 23 ? -3.324 -8.781 -5.02 1 98.75 23 TYR B O 1
ATOM 1356 N N . LEU B 1 24 ? -4.352 -8.18 -3.203 1 98.81 24 LEU B N 1
ATOM 1357 C CA . LEU B 1 24 ? -5.156 -9.391 -3.137 1 98.81 24 LEU B CA 1
ATOM 1358 C C . LEU B 1 24 ? -5.992 -9.562 -4.402 1 98.81 24 LEU B C 1
ATOM 1360 O O . LEU B 1 24 ? -5.957 -10.617 -5.039 1 98.81 24 LEU B O 1
ATOM 1364 N N . PRO B 1 25 ? -6.723 -8.547 -4.816 1 98.69 25 PRO B N 1
ATOM 1365 C CA . PRO B 1 25 ? -7.508 -8.742 -6.035 1 98.69 25 PRO B CA 1
ATOM 1366 C C . PRO B 1 25 ? -6.637 -9 -7.266 1 98.69 25 PRO B C 1
ATOM 1368 O O . PRO B 1 25 ? -7.07 -9.664 -8.211 1 98.69 25 PRO B O 1
ATOM 1371 N N . ARG B 1 26 ? -5.445 -8.492 -7.262 1 98.5 26 ARG B N 1
ATOM 1372 C CA . ARG B 1 26 ? -4.527 -8.805 -8.359 1 98.5 26 ARG B CA 1
ATOM 1373 C C . ARG B 1 26 ? -4.164 -10.281 -8.359 1 98.5 26 ARG B C 1
ATOM 1375 O O . ARG B 1 26 ? -4.023 -10.891 -9.422 1 98.5 26 ARG B O 1
ATOM 1382 N N . LEU B 1 27 ? -3.963 -10.805 -7.18 1 98.62 27 LEU B N 1
ATOM 1383 C CA . LEU B 1 27 ? -3.75 -12.25 -7.098 1 98.62 27 LEU B CA 1
ATOM 1384 C C . LEU B 1 27 ? -4.949 -13.008 -7.66 1 98.62 27 LEU B C 1
ATOM 1386 O O . LEU B 1 27 ? -4.785 -14.023 -8.328 1 98.62 27 LEU B O 1
ATOM 1390 N N . PHE B 1 28 ? -6.164 -12.484 -7.379 1 98.69 28 PHE B N 1
ATOM 1391 C CA . PHE B 1 28 ? -7.367 -13.117 -7.902 1 98.69 28 PHE B CA 1
ATOM 1392 C C . PHE B 1 28 ? -7.336 -13.164 -9.422 1 98.69 28 PHE B C 1
ATOM 1394 O O . PHE B 1 28 ? -7.777 -14.148 -10.031 1 98.69 28 PHE B O 1
ATOM 1401 N N . VAL B 1 29 ? -6.863 -12.133 -10.031 1 98.44 29 VAL B N 1
ATOM 1402 C CA . VAL B 1 29 ? -6.773 -12.062 -11.484 1 98.44 29 VAL B CA 1
ATOM 1403 C C . VAL B 1 29 ? -5.93 -13.227 -12.008 1 98.44 29 VAL B C 1
ATOM 1405 O O . VAL B 1 29 ? -6.375 -13.984 -12.867 1 98.44 29 VAL B O 1
ATOM 1408 N N . TYR B 1 30 ? -4.766 -13.398 -11.414 1 98 30 TYR B N 1
ATOM 1409 C CA . TYR B 1 30 ? -3.848 -14.43 -11.891 1 98 30 TYR B CA 1
ATOM 1410 C C . TYR B 1 30 ? -4.344 -15.82 -11.516 1 98 30 TYR B C 1
ATOM 1412 O O . TYR B 1 30 ? -4.133 -16.781 -12.258 1 98 30 TYR B O 1
ATOM 1420 N N . HIS B 1 31 ? -4.953 -15.852 -10.375 1 97.94 31 HIS B N 1
ATOM 1421 C CA . HIS B 1 31 ? -5.574 -17.109 -9.984 1 97.94 31 HIS B CA 1
ATOM 1422 C C . HIS B 1 31 ? -6.641 -17.531 -10.992 1 97.94 31 HIS B C 1
ATOM 1424 O O . HIS B 1 31 ? -6.684 -18.703 -11.406 1 97.94 31 HIS B O 1
ATOM 1430 N N . ALA B 1 32 ? -7.418 -16.656 -11.422 1 97.44 32 ALA B N 1
ATOM 1431 C CA . ALA B 1 32 ? -8.492 -16.922 -12.367 1 97.44 32 ALA B CA 1
ATOM 1432 C C . ALA B 1 32 ? -7.938 -17.297 -13.742 1 97.44 32 ALA B C 1
ATOM 1434 O O . ALA B 1 32 ? -8.586 -18.016 -14.508 1 97.44 32 ALA B O 1
ATOM 1435 N N . MET B 1 33 ? -6.734 -16.828 -14.016 1 96.44 33 MET B N 1
ATOM 1436 C CA . MET B 1 33 ? -6.094 -17.125 -15.289 1 96.44 33 MET B CA 1
ATOM 1437 C C . MET B 1 33 ? -5.426 -18.5 -15.266 1 96.44 33 MET B C 1
ATOM 1439 O O . MET B 1 33 ? -5.047 -19.031 -16.312 1 96.44 33 MET B O 1
ATOM 1443 N N . SER B 1 34 ? -5.254 -19.016 -14.078 1 94.69 34 SER B N 1
ATOM 1444 C CA . SER B 1 34 ? -4.48 -20.234 -13.922 1 94.69 34 SER B CA 1
ATOM 1445 C C . SER B 1 34 ? -5.309 -21.469 -14.289 1 94.69 34 SER B C 1
ATOM 1447 O O . SER B 1 34 ? -6.469 -21.578 -13.891 1 94.69 34 SER B O 1
ATOM 1449 N N . GLU B 1 35 ? -4.637 -22.375 -14.992 1 91.56 35 GLU B N 1
ATOM 1450 C CA . GLU B 1 35 ? -5.305 -23.609 -15.398 1 91.56 35 GLU B CA 1
ATOM 1451 C C . GLU B 1 35 ? -4.68 -24.828 -14.727 1 91.56 35 GLU B C 1
ATOM 1453 O O . GLU B 1 35 ? -5.293 -25.891 -14.68 1 91.56 35 GLU B O 1
ATOM 1458 N N . ASP B 1 36 ? -3.535 -24.625 -14.219 1 93.19 36 ASP B N 1
ATOM 1459 C CA . ASP B 1 36 ? -2.836 -25.75 -13.602 1 93.19 36 ASP B CA 1
ATOM 1460 C C . ASP B 1 36 ? -3.049 -25.75 -12.086 1 93.19 36 ASP B C 1
ATOM 1462 O O . ASP B 1 36 ? -3.156 -24.703 -11.469 1 93.19 36 ASP B O 1
ATOM 1466 N N . GLN B 1 37 ? -2.973 -26.969 -11.5 1 93.81 37 GLN B N 1
ATOM 1467 C CA . GLN B 1 37 ? -3.268 -27.156 -10.086 1 93.81 37 GLN B CA 1
ATOM 1468 C C . GLN B 1 37 ? -2.174 -26.562 -9.211 1 93.81 37 GLN B C 1
ATOM 1470 O O . GLN B 1 37 ? -2.455 -26.016 -8.141 1 93.81 37 GLN B O 1
ATOM 1475 N N . THR B 1 38 ? -0.978 -26.625 -9.641 1 94.69 38 THR B N 1
ATOM 1476 C CA . THR B 1 38 ? 0.152 -26.125 -8.875 1 94.69 38 THR B CA 1
ATOM 1477 C C . THR B 1 38 ? 0.031 -24.609 -8.656 1 94.69 38 THR B C 1
ATOM 1479 O O . THR B 1 38 ? 0.199 -24.125 -7.539 1 94.69 38 THR B O 1
ATOM 1482 N N . SER B 1 39 ? -0.263 -23.922 -9.734 1 94.69 39 SER B N 1
ATOM 1483 C CA . SER B 1 39 ? -0.438 -22.484 -9.648 1 94.69 39 SER B CA 1
ATOM 1484 C C . SER B 1 39 ? -1.61 -22.125 -8.734 1 94.69 39 SER B C 1
ATOM 1486 O O . SER B 1 39 ? -1.498 -21.234 -7.895 1 94.69 39 SER B O 1
ATOM 1488 N N . ARG B 1 40 ? -2.668 -22.859 -8.891 1 96.31 40 ARG B N 1
ATOM 1489 C CA . ARG B 1 40 ? -3.875 -22.578 -8.125 1 96.31 40 ARG B CA 1
ATOM 1490 C C . ARG B 1 40 ? -3.633 -22.781 -6.633 1 96.31 40 ARG B C 1
ATOM 1492 O O . ARG B 1 40 ? -4.047 -21.953 -5.816 1 96.31 40 ARG B O 1
ATOM 1499 N N . GLU B 1 41 ? -2.998 -23.781 -6.305 1 96.12 41 GLU B N 1
ATOM 1500 C CA . GLU B 1 41 ? -2.686 -24.062 -4.902 1 96.12 41 GLU B CA 1
ATOM 1501 C C . GLU B 1 41 ? -1.761 -22.984 -4.324 1 96.12 41 GLU B C 1
ATOM 1503 O O . GLU B 1 41 ? -1.932 -22.562 -3.18 1 96.12 41 GLU B O 1
ATOM 1508 N N . ARG B 1 42 ? -0.856 -22.578 -5.129 1 96.5 42 ARG B N 1
ATOM 1509 C CA . ARG B 1 42 ? 0.07 -21.531 -4.699 1 96.5 42 ARG B CA 1
ATOM 1510 C C . ARG B 1 42 ? -0.666 -20.234 -4.438 1 96.5 42 ARG B C 1
ATOM 1512 O O . ARG B 1 42 ? -0.425 -19.562 -3.426 1 96.5 42 ARG B O 1
ATOM 1519 N N . PHE B 1 43 ? -1.534 -19.906 -5.332 1 98 43 PHE B N 1
ATOM 1520 C CA . PHE B 1 43 ? -2.283 -18.672 -5.164 1 98 43 PHE B CA 1
ATOM 1521 C C . PHE B 1 43 ? -3.186 -18.75 -3.939 1 98 43 PHE B C 1
ATOM 1523 O O . PHE B 1 43 ? -3.363 -17.75 -3.23 1 98 43 PHE B O 1
ATOM 1530 N N . CYS B 1 44 ? -3.75 -19.891 -3.65 1 98.31 44 CYS B N 1
ATOM 1531 C CA . CYS B 1 44 ? -4.543 -20.031 -2.438 1 98.31 44 CYS B CA 1
ATOM 1532 C C . CYS B 1 44 ? -3.711 -19.734 -1.198 1 98.31 44 CYS B C 1
ATOM 1534 O O . CYS B 1 44 ? -4.18 -19.047 -0.285 1 98.31 44 CYS B O 1
ATOM 1536 N N . VAL B 1 45 ? -2.516 -20.188 -1.225 1 98.12 45 VAL B N 1
ATOM 1537 C CA . VAL B 1 45 ? -1.622 -19.953 -0.095 1 98.12 45 VAL B CA 1
ATOM 1538 C C . VAL B 1 45 ? -1.282 -18.469 -0.002 1 98.12 45 VAL B C 1
ATOM 1540 O O . VAL B 1 45 ? -1.373 -17.875 1.072 1 98.12 45 VAL B O 1
ATOM 1543 N N . MET B 1 46 ? -0.906 -17.906 -1.123 1 98.44 46 MET B N 1
ATOM 1544 C CA . MET B 1 46 ? -0.542 -16.484 -1.161 1 98.44 46 MET B CA 1
ATOM 1545 C C . MET B 1 46 ? -1.695 -15.617 -0.678 1 98.44 46 MET B C 1
ATOM 1547 O O . MET B 1 46 ? -1.495 -14.711 0.13 1 98.44 46 MET B O 1
ATOM 1551 N N . GLU B 1 47 ? -2.877 -15.938 -1.161 1 98.75 47 GLU B N 1
ATOM 1552 C CA . GLU B 1 47 ? -4.066 -15.156 -0.833 1 98.75 47 GLU B CA 1
ATOM 1553 C C . GLU B 1 47 ? -4.402 -15.258 0.652 1 98.75 47 GLU B C 1
ATOM 1555 O O . GLU B 1 47 ? -4.664 -14.242 1.305 1 98.75 47 GLU B O 1
ATOM 1560 N N . ARG B 1 48 ? -4.367 -16.406 1.168 1 98.75 48 ARG B N 1
ATOM 1561 C CA . ARG B 1 48 ? -4.691 -16.641 2.572 1 98.75 48 ARG B CA 1
ATOM 1562 C C . ARG B 1 48 ? -3.699 -15.93 3.486 1 98.75 48 ARG B C 1
ATOM 1564 O O . ARG B 1 48 ? -4.094 -15.266 4.445 1 98.75 48 ARG B O 1
ATOM 1571 N N . LYS B 1 49 ? -2.449 -16.062 3.197 1 98.69 49 LYS B N 1
ATOM 1572 C CA . LYS B 1 49 ? -1.414 -15.438 4.023 1 98.69 49 LYS B CA 1
ATOM 1573 C C . LYS B 1 49 ? -1.509 -13.922 3.982 1 98.69 49 LYS B C 1
ATOM 1575 O O . LYS B 1 49 ? -1.338 -13.25 5.004 1 98.69 49 LYS B O 1
ATOM 1580 N N . LEU B 1 50 ? -1.8 -13.445 2.814 1 98.69 50 LEU B N 1
ATOM 1581 C CA . LEU B 1 50 ? -1.949 -12 2.666 1 98.69 50 LEU B CA 1
ATOM 1582 C C . LEU B 1 50 ? -3.146 -11.492 3.465 1 98.69 50 LEU B C 1
ATOM 1584 O O . LEU B 1 50 ? -3.027 -10.531 4.227 1 98.69 50 LEU B O 1
ATOM 1588 N N . TYR B 1 51 ? -4.293 -12.141 3.352 1 98.88 51 TYR B N 1
ATOM 1589 C CA . TYR B 1 51 ? -5.535 -11.703 3.986 1 98.88 51 TYR B CA 1
ATOM 1590 C C . TYR B 1 51 ? -5.426 -11.781 5.504 1 98.88 51 TYR B C 1
ATOM 1592 O O . TYR B 1 51 ? -5.75 -10.812 6.203 1 98.88 51 TYR B O 1
ATOM 1600 N N . ARG B 1 52 ? -4.902 -12.828 6.008 1 98.62 52 ARG B N 1
ATOM 1601 C CA . ARG B 1 52 ? -4.852 -13.062 7.445 1 98.62 52 ARG B CA 1
ATOM 1602 C C . ARG B 1 52 ? -3.652 -12.367 8.078 1 98.62 52 ARG B C 1
ATOM 1604 O O . ARG B 1 52 ? -3.732 -11.875 9.203 1 98.62 52 ARG B O 1
ATOM 1611 N N . GLY B 1 53 ? -2.592 -12.336 7.375 1 98.19 53 GLY B N 1
ATOM 1612 C CA . GLY B 1 53 ? -1.335 -11.875 7.945 1 98.19 53 GLY B CA 1
ATOM 1613 C C . GLY B 1 53 ? -1.127 -10.383 7.801 1 98.19 53 GLY B C 1
ATOM 1614 O O . GLY B 1 53 ? -0.381 -9.773 8.57 1 98.19 53 GLY B O 1
ATOM 1615 N N . ILE B 1 54 ? -1.767 -9.797 6.766 1 98.12 54 ILE B N 1
ATOM 1616 C CA . ILE B 1 54 ? -1.508 -8.383 6.523 1 98.12 54 ILE B CA 1
ATOM 1617 C C . ILE B 1 54 ? -2.824 -7.605 6.527 1 98.12 54 ILE B C 1
ATOM 1619 O O . ILE B 1 54 ? -2.998 -6.664 7.305 1 98.12 54 ILE B O 1
ATOM 1623 N N . MET B 1 55 ? -3.805 -7.984 5.785 1 98.81 55 MET B N 1
ATOM 1624 C CA . MET B 1 55 ? -5.027 -7.207 5.605 1 98.81 55 MET B CA 1
ATOM 1625 C C . MET B 1 55 ? -5.82 -7.125 6.902 1 98.81 55 MET B C 1
ATOM 1627 O O . MET B 1 55 ? -6.207 -6.035 7.332 1 98.81 55 MET B O 1
ATOM 1631 N N . ASN B 1 56 ? -6.004 -8.281 7.535 1 98.88 56 ASN B N 1
ATOM 1632 C CA . ASN B 1 56 ? -6.805 -8.297 8.758 1 98.88 56 ASN B CA 1
ATOM 1633 C C . ASN B 1 56 ? -6.141 -7.48 9.867 1 98.88 56 ASN B C 1
ATOM 1635 O O . ASN B 1 56 ? -6.762 -6.582 10.438 1 98.88 56 ASN B O 1
ATOM 1639 N N . PRO B 1 57 ? -4.906 -7.75 10.18 1 98.81 57 PRO B N 1
ATOM 1640 C CA . PRO B 1 57 ? -4.309 -6.965 11.258 1 98.81 57 PRO B CA 1
ATOM 1641 C C . PRO B 1 57 ? -4.215 -5.477 10.922 1 98.81 57 PRO B C 1
ATOM 1643 O O . PRO B 1 57 ? -4.359 -4.629 11.805 1 98.81 57 PRO B O 1
ATOM 1646 N N . SER B 1 58 ? -3.979 -5.137 9.734 1 98.81 58 SER B N 1
ATOM 1647 C CA . SER B 1 58 ? -3.865 -3.729 9.367 1 98.81 58 SER B CA 1
ATOM 1648 C C . SER B 1 58 ? -5.223 -3.035 9.406 1 98.81 58 SER B C 1
ATOM 1650 O O . SER B 1 58 ? -5.316 -1.865 9.789 1 98.81 58 SER B O 1
ATOM 1652 N N . LEU B 1 59 ? -6.273 -3.756 8.992 1 98.88 59 LEU B N 1
ATOM 1653 C CA . LEU B 1 59 ? -7.625 -3.232 9.141 1 98.88 59 LEU B CA 1
ATOM 1654 C C . LEU B 1 59 ? -7.918 -2.9 10.602 1 98.88 59 LEU B C 1
ATOM 1656 O O . LEU B 1 59 ? -8.375 -1.797 10.914 1 98.88 59 LEU B O 1
ATOM 1660 N N . ILE B 1 60 ? -7.656 -3.871 11.438 1 98.94 60 ILE B N 1
ATOM 1661 C CA . ILE B 1 60 ? -7.926 -3.723 12.867 1 98.94 60 ILE B CA 1
ATOM 1662 C C . ILE B 1 60 ? -7.121 -2.551 13.422 1 98.94 60 ILE B C 1
ATOM 1664 O O . ILE B 1 60 ? -7.664 -1.699 14.133 1 98.94 60 ILE B O 1
ATOM 1668 N N . ALA B 1 61 ? -5.832 -2.482 13.102 1 98.88 61 ALA B N 1
ATOM 1669 C CA . ALA B 1 61 ? -4.98 -1.392 13.562 1 98.88 61 ALA B CA 1
ATOM 1670 C C . ALA B 1 61 ? -5.496 -0.044 13.07 1 98.88 61 ALA B C 1
ATOM 1672 O O . ALA B 1 61 ? -5.547 0.925 13.828 1 98.88 61 ALA B O 1
ATOM 1673 N N . THR B 1 62 ? -5.887 0.027 11.805 1 98.88 62 THR B N 1
ATOM 1674 C CA . THR B 1 62 ? -6.395 1.261 11.219 1 98.88 62 THR B CA 1
ATOM 1675 C C . THR B 1 62 ? -7.633 1.746 11.969 1 98.88 62 THR B C 1
ATOM 1677 O O . THR B 1 62 ? -7.73 2.926 12.32 1 98.88 62 THR B O 1
ATOM 1680 N N . LEU B 1 63 ? -8.516 0.837 12.266 1 98.81 63 LEU B N 1
ATOM 1681 C CA . LEU B 1 63 ? -9.766 1.2 12.922 1 98.81 63 LEU B CA 1
ATOM 1682 C C . LEU B 1 63 ? -9.516 1.622 14.367 1 98.81 63 LEU B C 1
ATOM 1684 O O . LEU B 1 63 ? -10.078 2.617 14.836 1 98.81 63 LEU B O 1
ATOM 1688 N N . LEU B 1 64 ? -8.672 0.836 15.078 1 98.81 64 LEU B N 1
ATOM 1689 C CA . LEU B 1 64 ? -8.375 1.158 16.469 1 98.81 64 LEU B CA 1
ATOM 1690 C C . LEU B 1 64 ? -7.68 2.51 16.578 1 98.81 64 LEU B C 1
ATOM 1692 O O . LEU B 1 64 ? -8.055 3.344 17.406 1 98.81 64 LEU B O 1
ATOM 1696 N N . LEU B 1 65 ? -6.719 2.742 15.789 1 98.81 65 LEU B N 1
ATOM 1697 C CA . LEU B 1 65 ? -5.965 3.99 15.82 1 98.81 65 LEU B CA 1
ATOM 1698 C C . LEU B 1 65 ? -6.82 5.156 15.344 1 98.81 65 LEU B C 1
ATOM 1700 O O . LEU B 1 65 ? -6.762 6.25 15.906 1 98.81 65 LEU B O 1
ATOM 1704 N N . GLY B 1 66 ? -7.621 4.934 14.273 1 98.5 66 GLY B N 1
ATOM 1705 C CA . GLY B 1 66 ? -8.539 5.961 13.812 1 98.5 66 GLY B CA 1
ATOM 1706 C C . GLY B 1 66 ? -9.57 6.355 14.852 1 98.5 66 GLY B C 1
ATOM 1707 O O . GLY B 1 66 ? -9.828 7.547 15.055 1 98.5 66 GLY B O 1
ATOM 1708 N N . THR B 1 67 ? -10.117 5.348 15.484 1 98.44 67 THR B N 1
ATOM 1709 C CA . THR B 1 67 ? -11.062 5.602 16.562 1 98.44 67 THR B CA 1
ATOM 1710 C C . THR B 1 67 ? -10.383 6.344 17.719 1 98.44 67 THR B C 1
ATOM 1712 O O . THR B 1 67 ? -10.977 7.227 18.328 1 98.44 67 THR B O 1
ATOM 1715 N N . GLY B 1 68 ? -9.141 5.906 18.016 1 98.38 68 GLY B N 1
ATOM 1716 C CA . GLY B 1 68 ? -8.367 6.637 19.016 1 98.38 68 GLY B CA 1
ATOM 1717 C C . GLY B 1 68 ? -8.195 8.102 18.672 1 98.38 68 GLY B C 1
ATOM 1718 O O . GLY B 1 68 ? -8.305 8.969 19.547 1 98.38 68 GLY B O 1
ATOM 1719 N N . LEU B 1 69 ? -7.965 8.469 17.438 1 98.44 69 LEU B N 1
ATOM 1720 C CA . LEU B 1 69 ? -7.82 9.852 17 1 98.44 69 LEU B CA 1
ATOM 1721 C C . LEU B 1 69 ? -9.133 10.617 17.172 1 98.44 69 LEU B C 1
ATOM 1723 O O . LEU B 1 69 ? -9.133 11.742 17.672 1 98.44 69 LEU B O 1
ATOM 1727 N N . ILE B 1 70 ? -10.203 10.016 16.812 1 97.88 70 ILE B N 1
ATOM 1728 C CA . ILE B 1 70 ? -11.516 10.641 16.938 1 97.88 70 ILE B CA 1
ATOM 1729 C C . ILE B 1 70 ? -11.836 10.883 18.422 1 97.88 70 ILE B C 1
ATOM 1731 O O . ILE B 1 70 ? -12.391 11.922 18.781 1 97.88 70 ILE B O 1
ATOM 1735 N N . ALA B 1 71 ? -11.445 9.984 19.266 1 97.94 71 ALA B N 1
ATOM 1736 C CA . ALA B 1 71 ? -11.742 10.047 20.688 1 97.94 71 ALA B CA 1
ATOM 1737 C C . ALA B 1 71 ? -11.039 11.234 21.344 1 97.94 71 ALA B C 1
ATOM 1739 O O . ALA B 1 71 ? -11.469 11.719 22.406 1 97.94 71 ALA B O 1
ATOM 1740 N N . LEU B 1 72 ? -9.984 11.68 20.797 1 97 72 LEU B N 1
ATOM 1741 C CA . LEU B 1 72 ? -9.242 12.797 21.359 1 97 72 LEU B CA 1
ATOM 1742 C C . LEU B 1 72 ? -10.008 14.102 21.188 1 97 72 LEU B C 1
ATOM 1744 O O . LEU B 1 72 ? -9.805 15.055 21.938 1 97 72 LEU B O 1
ATOM 1748 N N . ASN B 1 73 ? -10.914 14.242 20.188 1 96.38 73 ASN B N 1
ATOM 1749 C CA . ASN B 1 73 ? -11.75 15.414 19.953 1 96.38 73 ASN B CA 1
ATOM 1750 C C . ASN B 1 73 ? -13.008 15.062 19.156 1 96.38 73 ASN B C 1
ATOM 1752 O O . ASN B 1 73 ? -13.18 15.531 18.031 1 96.38 73 ASN B O 1
ATOM 1756 N N . PRO B 1 74 ? -13.836 14.336 19.781 1 96.81 74 PRO B N 1
ATOM 1757 C CA . PRO B 1 74 ? -15.023 13.859 19.062 1 96.81 74 PRO B CA 1
ATOM 1758 C C . PRO B 1 74 ? -15.914 14.992 18.578 1 96.81 74 PRO B C 1
ATOM 1760 O O . PRO B 1 74 ? -16.484 14.906 17.484 1 96.81 74 PRO B O 1
ATOM 1763 N N . SER B 1 75 ? -16.094 16.047 19.312 1 96.88 75 SER B N 1
ATOM 1764 C CA . SER B 1 75 ? -16.953 17.156 18.938 1 96.88 75 SER B CA 1
ATOM 1765 C C . SER B 1 75 ? -16.484 17.797 17.641 1 96.88 75 SER B C 1
ATOM 1767 O O . SER B 1 75 ? -17.297 18.109 16.766 1 96.88 75 SER B O 1
ATOM 1769 N N . TYR B 1 76 ? -15.203 17.938 17.516 1 95.38 76 TYR B N 1
ATOM 1770 C CA . TYR B 1 76 ? -14.648 18.5 16.281 1 95.38 76 TYR B CA 1
ATOM 1771 C C . TYR B 1 76 ? -14.898 17.578 15.102 1 95.38 76 TYR B C 1
ATOM 1773 O O . TYR B 1 76 ? -15.477 18 14.094 1 95.38 76 TYR B O 1
ATOM 1781 N N . TYR B 1 77 ? -14.562 16.359 15.18 1 95.62 77 TYR B N 1
ATOM 1782 C CA . TYR B 1 77 ? -14.594 15.445 14.047 1 95.62 77 TYR B CA 1
ATOM 1783 C C . TYR B 1 77 ? -16.016 15.18 13.594 1 95.62 77 TYR B C 1
ATOM 1785 O O . TYR B 1 77 ? -16.297 15.117 12.398 1 95.62 77 TYR B O 1
ATOM 1793 N N . PHE B 1 78 ? -16.906 15.094 14.547 1 96.12 78 PHE B N 1
ATOM 1794 C CA . PHE B 1 78 ? -18.281 14.766 14.172 1 96.12 78 PHE B CA 1
ATOM 1795 C C . PHE B 1 78 ? -19.031 16.016 13.727 1 96.12 78 PHE B C 1
ATOM 1797 O O . PHE B 1 78 ? -20.141 15.93 13.195 1 96.12 78 PHE B O 1
ATOM 1804 N N . SER B 1 79 ? -18.438 17.188 13.82 1 96.25 79 SER B N 1
ATOM 1805 C CA . SER B 1 79 ? -19.016 18.406 13.297 1 96.25 79 SER B CA 1
ATOM 1806 C C . SER B 1 79 ? -18.578 18.672 11.867 1 96.25 79 SER B C 1
ATOM 1808 O O . SER B 1 79 ? -19.078 19.594 11.219 1 96.25 79 SER B O 1
ATOM 1810 N N . GLN B 1 80 ? -17.641 17.844 11.375 1 95.88 80 GLN B N 1
ATOM 1811 C CA . GLN B 1 80 ? -17.047 18.078 10.062 1 95.88 80 GLN B CA 1
ATOM 1812 C C . GLN B 1 80 ? -17.688 17.203 8.992 1 95.88 80 GLN B C 1
ATOM 1814 O O . GLN B 1 80 ? -17.734 15.977 9.133 1 95.88 80 GLN B O 1
ATOM 1819 N N . GLY B 1 81 ? -18.141 17.766 7.93 1 96.81 81 GLY B N 1
ATOM 1820 C CA . GLY B 1 81 ? -18.719 17.031 6.82 1 96.81 81 GLY B CA 1
ATOM 1821 C C . GLY B 1 81 ? -17.75 16.047 6.188 1 96.81 81 GLY B C 1
ATOM 1822 O O . GLY B 1 81 ? -18.125 14.914 5.875 1 96.81 81 GLY B O 1
ATOM 1823 N N . TRP B 1 82 ? -16.5 16.5 5.953 1 96.94 82 TRP B N 1
ATOM 1824 C CA . TRP B 1 82 ? -15.492 15.625 5.34 1 96.94 82 TRP B CA 1
ATOM 1825 C C . TRP B 1 82 ? -15.281 14.367 6.168 1 96.94 82 TRP B C 1
ATOM 1827 O O . TRP B 1 82 ? -15 13.297 5.625 1 96.94 82 TRP B O 1
ATOM 1837 N N . MET B 1 83 ? -15.391 14.438 7.484 1 97.5 83 MET B N 1
ATOM 1838 C CA . MET B 1 83 ? -15.211 13.281 8.352 1 97.5 83 MET B CA 1
ATOM 1839 C C . MET B 1 83 ? -16.344 12.281 8.156 1 97.5 83 MET B C 1
ATOM 1841 O O . MET B 1 83 ? -16.109 11.07 8.109 1 97.5 83 MET B O 1
ATOM 1845 N N . HIS B 1 84 ? -17.562 12.758 8.023 1 98 84 HIS B N 1
ATOM 1846 C CA . HIS B 1 84 ? -18.703 11.867 7.762 1 98 84 HIS B CA 1
ATOM 1847 C C . HIS B 1 84 ? -18.531 11.156 6.422 1 98 84 HIS B C 1
ATOM 1849 O O . HIS B 1 84 ? -18.797 9.961 6.312 1 98 84 HIS B O 1
ATOM 1855 N N . ALA B 1 85 ? -18.156 11.898 5.477 1 98.25 85 ALA B N 1
ATOM 1856 C CA . ALA B 1 85 ? -17.938 11.305 4.156 1 98.25 85 ALA B CA 1
ATOM 1857 C C . ALA B 1 85 ? -16.828 10.258 4.203 1 98.25 85 ALA B C 1
ATOM 1859 O O . ALA B 1 85 ? -16.953 9.172 3.633 1 98.25 85 ALA B O 1
ATOM 1860 N N . LYS B 1 86 ? -15.805 10.641 4.906 1 98.44 86 LYS B N 1
ATOM 1861 C CA . LYS B 1 86 ? -14.688 9.703 5.027 1 98.44 86 LYS B CA 1
ATOM 1862 C C . LYS B 1 86 ? -15.109 8.438 5.754 1 98.44 86 LYS B C 1
ATOM 1864 O O . LYS B 1 86 ? -14.781 7.328 5.32 1 98.44 86 LYS B O 1
ATOM 1869 N N . LEU B 1 87 ? -15.812 8.547 6.781 1 98.19 87 LEU B N 1
ATOM 1870 C CA . LEU B 1 87 ? -16.25 7.387 7.547 1 98.19 87 LEU B CA 1
ATOM 1871 C C . LEU B 1 87 ? -17.172 6.508 6.719 1 98.19 87 LEU B C 1
ATOM 1873 O O . LEU B 1 87 ? -17.125 5.277 6.812 1 98.19 87 LEU B O 1
ATOM 1877 N N . THR B 1 88 ? -18.031 7.078 5.953 1 98.69 88 THR B N 1
ATOM 1878 C CA . THR B 1 88 ? -18.891 6.312 5.051 1 98.69 88 THR B CA 1
ATOM 1879 C C . THR B 1 88 ? -18.047 5.531 4.043 1 98.69 88 THR B C 1
ATOM 1881 O O . THR B 1 88 ? -18.297 4.344 3.812 1 98.69 88 THR B O 1
ATOM 1884 N N . ALA B 1 89 ? -17.047 6.215 3.482 1 98.75 89 ALA B N 1
ATOM 1885 C CA . ALA B 1 89 ? -16.141 5.555 2.539 1 98.75 89 ALA B CA 1
ATOM 1886 C C . ALA B 1 89 ? -15.406 4.395 3.205 1 98.75 89 ALA B C 1
ATOM 1888 O O . ALA B 1 89 ? -15.25 3.326 2.607 1 98.75 89 ALA B O 1
ATOM 1889 N N . VAL B 1 90 ? -14.969 4.605 4.43 1 98.81 90 VAL B N 1
ATOM 1890 C CA . VAL B 1 90 ? -14.25 3.57 5.164 1 98.81 90 VAL B CA 1
ATOM 1891 C C . VAL B 1 90 ? -15.18 2.385 5.426 1 98.81 90 VAL B C 1
ATOM 1893 O O . VAL B 1 90 ? -14.766 1.229 5.309 1 98.81 90 VAL B O 1
ATOM 1896 N N . LEU B 1 91 ? -16.438 2.607 5.734 1 98.81 91 LEU B N 1
ATOM 1897 C CA . LEU B 1 91 ? -17.406 1.533 5.953 1 98.81 91 LEU B CA 1
ATOM 1898 C C . LEU B 1 91 ? -17.594 0.703 4.688 1 98.81 91 LEU B C 1
ATOM 1900 O O . LEU B 1 91 ? -17.625 -0.528 4.746 1 98.81 91 LEU B O 1
ATOM 1904 N N . LEU B 1 92 ? -17.688 1.359 3.572 1 98.88 92 LEU B N 1
ATOM 1905 C CA . LEU B 1 92 ? -17.812 0.667 2.293 1 98.88 92 LEU B CA 1
ATOM 1906 C C . LEU B 1 92 ? -16.547 -0.117 1.976 1 98.88 92 LEU B C 1
ATOM 1908 O O . LEU B 1 92 ? -16.609 -1.228 1.444 1 98.88 92 LEU B O 1
ATOM 1912 N N . LEU B 1 93 ? -15.43 0.471 2.312 1 98.88 93 LEU B N 1
ATOM 1913 C CA . LEU B 1 93 ? -14.148 -0.193 2.086 1 98.88 93 LEU B CA 1
ATOM 1914 C C . LEU B 1 93 ? -14.031 -1.447 2.945 1 98.88 93 LEU B C 1
ATOM 1916 O O . LEU B 1 93 ? -13.469 -2.453 2.508 1 98.88 93 LEU B O 1
ATOM 1920 N N . ILE B 1 94 ? -14.516 -1.388 4.184 1 98.88 94 ILE B N 1
ATOM 1921 C CA . ILE B 1 94 ? -14.562 -2.562 5.047 1 98.88 94 ILE B CA 1
ATOM 1922 C C . ILE B 1 94 ? -15.422 -3.646 4.398 1 98.88 94 ILE B C 1
ATOM 1924 O O . ILE B 1 94 ? -15.062 -4.828 4.43 1 98.88 94 ILE B O 1
ATOM 1928 N N . GLY B 1 95 ? -16.547 -3.254 3.855 1 98.88 95 GLY B N 1
ATOM 1929 C CA . GLY B 1 95 ? -17.344 -4.199 3.088 1 98.88 95 GLY B CA 1
ATOM 1930 C C . GLY B 1 95 ? -16.562 -4.859 1.966 1 98.88 95 GLY B C 1
ATOM 1931 O O . GLY B 1 95 ? -16.625 -6.078 1.794 1 98.88 95 GLY B O 1
ATOM 1932 N N . TYR B 1 96 ? -15.891 -4.043 1.203 1 98.88 96 TYR B N 1
ATOM 1933 C CA . TYR B 1 96 ? -15.047 -4.547 0.127 1 98.88 96 TYR B CA 1
ATOM 1934 C C . TYR B 1 96 ? -14.016 -5.539 0.662 1 98.88 96 TYR B C 1
ATOM 1936 O O . TYR B 1 96 ? -13.781 -6.586 0.055 1 98.88 96 TYR B O 1
ATOM 1944 N N . HIS B 1 97 ? -13.344 -5.207 1.777 1 98.88 97 HIS B N 1
ATOM 1945 C CA . HIS B 1 97 ? -12.391 -6.09 2.447 1 98.88 97 HIS B CA 1
ATOM 1946 C C . HIS B 1 97 ? -13.008 -7.457 2.721 1 98.88 97 HIS B C 1
ATOM 1948 O O . HIS B 1 97 ? -12.375 -8.484 2.463 1 98.88 97 HIS B O 1
ATOM 1954 N N . HIS B 1 98 ? -14.219 -7.488 3.188 1 98.88 98 HIS B N 1
ATOM 1955 C CA . HIS B 1 98 ? -14.859 -8.75 3.537 1 98.88 98 HIS B CA 1
ATOM 1956 C C . HIS B 1 98 ? -15.32 -9.5 2.291 1 98.88 98 HIS B C 1
ATOM 1958 O O . HIS B 1 98 ? -15.32 -10.734 2.27 1 98.88 98 HIS B O 1
ATOM 1964 N N . VAL B 1 99 ? -15.727 -8.758 1.254 1 98.75 99 VAL B N 1
ATOM 1965 C CA . VAL B 1 99 ? -16.031 -9.406 -0.019 1 98.75 99 VAL B CA 1
ATOM 1966 C C . VAL B 1 99 ? -14.789 -10.102 -0.556 1 98.75 99 VAL B C 1
ATOM 1968 O O . VAL B 1 99 ? -14.867 -11.211 -1.091 1 98.75 99 VAL B O 1
ATOM 1971 N N . CYS B 1 100 ? -13.641 -9.492 -0.459 1 98.75 100 CYS B N 1
ATOM 1972 C CA . CYS B 1 100 ? -12.391 -10.148 -0.825 1 98.75 100 CYS B CA 1
ATOM 1973 C C . CYS B 1 100 ? -12.211 -11.445 -0.056 1 98.75 100 CYS B C 1
ATOM 1975 O O . CYS B 1 100 ? -11.789 -12.461 -0.626 1 98.75 100 CYS B O 1
ATOM 1977 N N . GLY B 1 101 ? -12.492 -11.359 1.269 1 98.62 101 GLY B N 1
ATOM 1978 C CA . GLY B 1 101 ? -12.43 -12.578 2.066 1 98.62 101 GLY B CA 1
ATOM 1979 C C . GLY B 1 101 ? -13.336 -13.672 1.547 1 98.62 101 GLY B C 1
ATOM 1980 O O . GLY B 1 101 ? -12.953 -14.844 1.535 1 98.62 101 GLY B O 1
ATOM 1981 N N . ALA B 1 102 ? -14.492 -13.297 1.134 1 98.5 102 ALA B N 1
ATOM 1982 C CA . ALA B 1 102 ? -15.438 -14.273 0.585 1 98.5 102 ALA B CA 1
ATOM 1983 C C . ALA B 1 102 ? -14.906 -14.875 -0.712 1 98.5 102 ALA B C 1
ATOM 1985 O O . ALA B 1 102 ? -15.031 -16.078 -0.936 1 98.5 102 ALA B O 1
ATOM 1986 N N . GLN B 1 103 ? -14.359 -14.016 -1.582 1 98.38 103 GLN B N 1
ATOM 1987 C CA . GLN B 1 103 ? -13.789 -14.508 -2.832 1 98.38 103 GLN B CA 1
ATOM 1988 C C . GLN B 1 103 ? -12.641 -15.477 -2.57 1 98.38 103 GLN B C 1
ATOM 1990 O O . GLN B 1 103 ? -12.516 -16.5 -3.246 1 98.38 103 GLN B O 1
ATOM 1995 N N . LEU B 1 104 ? -11.828 -15.094 -1.618 1 97.56 104 LEU B N 1
ATOM 1996 C CA . LEU B 1 104 ? -10.703 -15.93 -1.23 1 97.56 104 LEU B CA 1
ATOM 1997 C C . LEU B 1 104 ? -11.164 -17.328 -0.832 1 97.56 104 LEU B C 1
ATOM 1999 O O . LEU B 1 104 ? -10.547 -18.328 -1.203 1 97.56 104 LEU B O 1
ATOM 2003 N N . LYS B 1 105 ? -12.219 -17.438 -0.086 1 98 105 LYS B N 1
ATOM 2004 C CA . LYS B 1 105 ? -12.766 -18.719 0.358 1 98 105 LYS B CA 1
ATOM 2005 C C . LYS B 1 105 ? -13.312 -19.531 -0.819 1 98 105 LYS B C 1
ATOM 2007 O O . LYS B 1 105 ? -13.18 -20.75 -0.858 1 98 105 LYS B O 1
ATOM 2012 N N . ARG B 1 106 ? -13.906 -18.891 -1.759 1 97.81 106 ARG B N 1
ATOM 2013 C CA . ARG B 1 106 ? -14.422 -19.562 -2.943 1 97.81 106 ARG B CA 1
ATOM 2014 C C . ARG B 1 106 ? -13.289 -20.156 -3.779 1 97.81 106 ARG B C 1
ATOM 2016 O O . ARG B 1 106 ? -13.367 -21.297 -4.227 1 97.81 106 ARG B O 1
ATOM 2023 N N . PHE B 1 107 ? -12.25 -19.391 -3.951 1 97.5 107 PHE B N 1
ATOM 2024 C CA . PHE B 1 107 ? -11.086 -19.906 -4.664 1 97.5 107 PHE B CA 1
ATOM 2025 C C . PHE B 1 107 ? -10.5 -21.125 -3.955 1 97.5 107 PHE B C 1
ATOM 2027 O O . PHE B 1 107 ? -10.117 -22.094 -4.602 1 97.5 107 PHE B O 1
ATOM 2034 N N . ALA B 1 108 ? -10.43 -21.031 -2.662 1 96.75 108 ALA B N 1
ATOM 2035 C CA . ALA B 1 108 ? -9.836 -22.094 -1.86 1 96.75 108 ALA B CA 1
ATOM 2036 C C . ALA B 1 108 ? -10.656 -23.375 -1.957 1 96.75 108 ALA B C 1
ATOM 2038 O O . ALA B 1 108 ? -10.117 -24.469 -1.786 1 96.75 108 ALA B O 1
ATOM 2039 N N . SER B 1 109 ? -11.938 -23.219 -2.258 1 96.06 109 SER B N 1
ATOM 2040 C CA . SER B 1 109 ? -12.805 -24.391 -2.379 1 96.06 109 SER B CA 1
ATOM 2041 C C . SER B 1 109 ? -12.75 -24.969 -3.783 1 96.06 109 SER B C 1
ATOM 2043 O O . SER B 1 109 ? -13.461 -25.938 -4.09 1 96.06 109 SER B O 1
ATOM 2045 N N . GLY B 1 110 ? -11.945 -24.359 -4.652 1 92.94 110 GLY B N 1
ATOM 2046 C CA . GLY B 1 110 ? -11.75 -24.891 -5.992 1 92.94 110 GLY B CA 1
ATOM 2047 C C . GLY B 1 110 ? -12.617 -24.219 -7.031 1 92.94 110 GLY B C 1
ATOM 2048 O O . GLY B 1 110 ? -12.57 -24.562 -8.211 1 92.94 110 GLY B O 1
ATOM 2049 N N . GLU B 1 111 ? -13.336 -23.203 -6.582 1 90.69 111 GLU B N 1
ATOM 2050 C CA . GLU B 1 111 ? -14.18 -22.453 -7.5 1 90.69 111 GLU B CA 1
ATOM 2051 C C . GLU B 1 111 ? -13.414 -21.281 -8.117 1 90.69 111 GLU B C 1
ATOM 2053 O O . GLU B 1 111 ? -12.43 -20.812 -7.559 1 90.69 111 GLU B O 1
ATOM 2058 N N . THR B 1 112 ? -13.789 -21.062 -9.383 1 90.12 112 THR B N 1
ATOM 2059 C CA . THR B 1 112 ? -13.453 -19.781 -9.992 1 90.12 112 THR B CA 1
ATOM 2060 C C . THR B 1 112 ? -14.703 -18.906 -10.148 1 90.12 112 THR B C 1
ATOM 2062 O O . THR B 1 112 ? -15.367 -18.953 -11.188 1 90.12 112 THR B O 1
ATOM 2065 N N . PRO B 1 113 ? -14.875 -18.109 -9.18 1 91.19 113 PRO B N 1
ATOM 2066 C CA . PRO B 1 113 ? -16.172 -17.453 -9.078 1 91.19 113 PRO B CA 1
ATOM 2067 C C . PRO B 1 113 ? -16.469 -16.516 -10.25 1 91.19 113 PRO B C 1
ATOM 2069 O O . PRO B 1 113 ? -17.609 -16.359 -10.656 1 91.19 113 PRO B O 1
ATOM 2072 N N . HIS B 1 114 ? -15.398 -15.836 -10.703 1 95.25 114 HIS B N 1
ATOM 2073 C CA . HIS B 1 114 ? -15.516 -14.938 -11.844 1 95.25 114 HIS B CA 1
ATOM 2074 C C . HIS B 1 114 ? -14.305 -15.047 -12.766 1 95.25 114 HIS B C 1
ATOM 2076 O O . HIS B 1 114 ? -13.305 -15.672 -12.406 1 95.25 114 HIS B O 1
ATOM 2082 N N . GLY B 1 115 ? -14.438 -14.57 -13.969 1 95.44 115 GLY B N 1
ATOM 2083 C CA . GLY B 1 115 ? -13.305 -14.508 -14.875 1 95.44 115 GLY B CA 1
ATOM 2084 C C . GLY B 1 115 ? -12.297 -13.438 -14.5 1 95.44 115 GLY B C 1
ATOM 2085 O O . GLY B 1 115 ? -12.555 -12.617 -13.617 1 95.44 115 GLY B O 1
ATOM 2086 N N . HIS B 1 116 ? -11.07 -13.469 -15.148 1 96.62 116 HIS B N 1
ATOM 2087 C CA . HIS B 1 116 ? -10 -12.547 -14.805 1 96.62 116 HIS B CA 1
ATOM 2088 C C . HIS B 1 116 ? -10.383 -11.109 -15.133 1 96.62 116 HIS B C 1
ATOM 2090 O O . HIS B 1 116 ? -9.961 -10.172 -14.453 1 96.62 116 HIS B O 1
ATOM 2096 N N . ALA B 1 117 ? -11.242 -10.859 -16.141 1 97.44 117 ALA B N 1
ATOM 2097 C CA . ALA B 1 117 ? -11.664 -9.508 -16.484 1 97.44 117 ALA B CA 1
ATOM 2098 C C . ALA B 1 117 ? -12.469 -8.867 -15.352 1 97.44 117 ALA B C 1
ATOM 2100 O O . ALA B 1 117 ? -12.289 -7.688 -15.047 1 97.44 117 ALA B O 1
ATOM 2101 N N . PHE B 1 118 ? -13.352 -9.672 -14.805 1 98.19 118 PHE B N 1
ATOM 2102 C CA . PHE B 1 118 ? -14.109 -9.195 -13.648 1 98.19 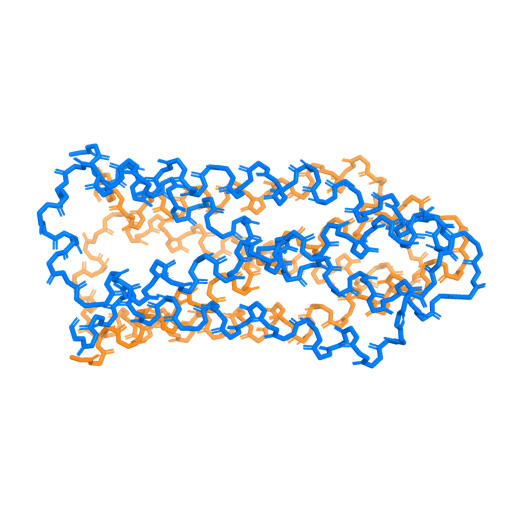118 PHE B CA 1
ATOM 2103 C C . PHE B 1 118 ? -13.18 -8.734 -12.539 1 98.19 118 PHE B C 1
ATOM 2105 O O . PHE B 1 118 ? -13.344 -7.648 -11.992 1 98.19 118 PHE B O 1
ATOM 2112 N N . PHE B 1 119 ? -12.172 -9.484 -12.211 1 98.19 119 PHE B N 1
ATOM 2113 C CA . PHE B 1 119 ? -11.281 -9.188 -11.094 1 98.19 119 PHE B CA 1
ATOM 2114 C C . PHE B 1 119 ? -10.375 -8.016 -11.422 1 98.19 119 PHE B C 1
ATOM 2116 O O . PHE B 1 119 ? -9.93 -7.293 -10.523 1 98.19 119 PHE B O 1
ATOM 2123 N N . ARG B 1 120 ? -10.117 -7.797 -12.703 1 97.94 120 ARG B N 1
ATOM 2124 C CA . ARG B 1 120 ? -9.367 -6.605 -13.086 1 97.94 120 ARG B CA 1
ATOM 2125 C C . ARG B 1 120 ? -10.133 -5.336 -12.734 1 97.94 120 ARG B C 1
ATOM 2127 O O . ARG B 1 120 ? -9.555 -4.371 -12.234 1 97.94 120 ARG B O 1
ATOM 2134 N N . TRP B 1 121 ? -11.398 -5.383 -13.039 1 98.06 121 TRP B N 1
ATOM 2135 C CA . TRP B 1 121 ? -12.242 -4.254 -12.656 1 98.06 121 TRP B CA 1
ATOM 2136 C C . TRP B 1 121 ? -12.391 -4.172 -11.141 1 98.06 121 TRP B C 1
ATOM 2138 O O . TRP B 1 121 ? -12.336 -3.084 -10.57 1 98.06 121 TRP B O 1
ATOM 2148 N N . PHE B 1 122 ? -12.57 -5.312 -10.508 1 98.25 122 PHE B N 1
ATOM 2149 C CA . PHE B 1 122 ? -12.672 -5.441 -9.062 1 98.25 122 PHE B CA 1
ATOM 2150 C C . PHE B 1 122 ? -11.453 -4.84 -8.367 1 98.25 122 PHE B C 1
ATOM 2152 O O . PHE B 1 122 ? -11.578 -4.227 -7.309 1 98.25 122 PHE B O 1
ATOM 2159 N N . ASN B 1 123 ? -10.305 -4.926 -9 1 98.06 123 ASN B N 1
ATOM 2160 C CA . ASN B 1 123 ? -9.023 -4.465 -8.469 1 98.06 123 ASN B CA 1
ATOM 2161 C C . ASN B 1 123 ? -8.914 -2.945 -8.516 1 98.06 123 ASN B C 1
ATOM 2163 O O . ASN B 1 123 ? -8.055 -2.361 -7.852 1 98.06 123 ASN B O 1
ATOM 2167 N N . GLU B 1 124 ? -9.781 -2.24 -9.188 1 98.38 124 GLU B N 1
ATOM 2168 C CA . GLU B 1 124 ? -9.742 -0.785 -9.297 1 98.38 124 GLU B CA 1
ATOM 2169 C C . GLU B 1 124 ? -10.5 -0.13 -8.141 1 98.38 124 GLU B C 1
ATOM 2171 O O . GLU B 1 124 ? -10.367 1.072 -7.906 1 98.38 124 GLU B O 1
ATOM 2176 N N . ILE B 1 125 ? -11.242 -0.842 -7.469 1 98.56 125 ILE B N 1
ATOM 2177 C CA . ILE B 1 125 ? -12.133 -0.317 -6.441 1 98.56 125 ILE B CA 1
ATOM 2178 C C . ILE B 1 125 ? -11.32 0.319 -5.32 1 98.56 125 ILE B C 1
ATOM 2180 O O . ILE B 1 125 ? -11.57 1.458 -4.926 1 98.56 125 ILE B O 1
ATOM 2184 N N . PRO B 1 126 ? -10.281 -0.369 -4.84 1 98.62 126 PRO B N 1
ATOM 2185 C CA . PRO B 1 126 ? -9.516 0.251 -3.756 1 98.62 126 PRO B CA 1
ATOM 2186 C C . PRO B 1 126 ? -8.844 1.555 -4.18 1 98.62 126 PRO B C 1
ATOM 2188 O O . PRO B 1 126 ? -8.664 2.455 -3.355 1 98.62 126 PRO B O 1
ATOM 2191 N N . VAL B 1 127 ? -8.461 1.67 -5.418 1 98.31 127 VAL B N 1
ATOM 2192 C CA . VAL B 1 127 ? -7.824 2.885 -5.91 1 98.31 127 VAL B CA 1
ATOM 2193 C C . VAL B 1 127 ? -8.781 4.066 -5.77 1 98.31 127 VAL B C 1
ATOM 2195 O O . VAL B 1 127 ? -8.383 5.145 -5.324 1 98.31 127 VAL B O 1
ATOM 2198 N N . LEU B 1 128 ? -10.016 3.828 -6.09 1 98.69 128 LEU B N 1
ATOM 2199 C CA . LEU B 1 128 ? -11.023 4.875 -5.98 1 98.69 128 LEU B CA 1
ATOM 2200 C C . LEU B 1 128 ? -11.203 5.312 -4.531 1 98.69 128 LEU B C 1
ATOM 2202 O O . LEU B 1 128 ? -11.336 6.508 -4.25 1 98.69 128 LEU B O 1
ATOM 2206 N N . PHE B 1 129 ? -11.227 4.406 -3.66 1 98.81 129 PHE B N 1
ATOM 2207 C CA . PHE B 1 129 ? -11.375 4.723 -2.244 1 98.81 129 PHE B CA 1
ATOM 2208 C C . PHE B 1 129 ? -10.148 5.473 -1.73 1 98.81 129 PHE B C 1
ATOM 2210 O O . PHE B 1 129 ? -10.273 6.414 -0.945 1 98.81 129 PHE B O 1
ATOM 2217 N N . LEU B 1 130 ? -8.938 5.016 -2.154 1 98.81 130 LEU B N 1
ATOM 2218 C CA . LEU B 1 130 ? -7.715 5.707 -1.755 1 98.81 130 LEU B CA 1
ATOM 2219 C C . LEU B 1 130 ? -7.766 7.176 -2.164 1 98.81 130 LEU B C 1
ATOM 2221 O O . LEU B 1 130 ? -7.504 8.062 -1.349 1 98.81 130 LEU B O 1
ATOM 2225 N N . LEU B 1 131 ? -8.125 7.406 -3.43 1 98.75 131 LEU B N 1
ATOM 2226 C CA . LEU B 1 131 ? -8.234 8.766 -3.943 1 98.75 131 LEU B CA 1
ATOM 2227 C C . LEU B 1 131 ? -9.234 9.578 -3.125 1 98.75 131 LEU B C 1
ATOM 2229 O O . LEU B 1 131 ? -8.906 10.664 -2.637 1 98.75 131 LEU B O 1
ATOM 2233 N N . ALA B 1 132 ? -10.391 9.062 -2.934 1 98.62 132 ALA B N 1
ATOM 2234 C CA . ALA B 1 132 ? -11.469 9.766 -2.244 1 98.62 132 ALA B CA 1
ATOM 2235 C C . ALA B 1 132 ? -11.094 10.07 -0.799 1 98.62 132 ALA B C 1
ATOM 2237 O O . ALA B 1 132 ? -11.211 11.211 -0.346 1 98.62 132 ALA B O 1
ATOM 2238 N N . ILE B 1 133 ? -10.578 9.125 -0.106 1 98.75 133 ILE B N 1
ATOM 2239 C CA . ILE B 1 133 ? -10.336 9.242 1.328 1 98.75 133 ILE B CA 1
ATOM 2240 C C . ILE B 1 133 ? -9.188 10.219 1.581 1 98.75 133 ILE B C 1
ATOM 2242 O O . ILE B 1 133 ? -9.289 11.102 2.439 1 98.75 133 ILE B O 1
ATOM 2246 N N . VAL B 1 134 ? -8.125 10.102 0.814 1 98.75 134 VAL B N 1
ATOM 2247 C CA . VAL B 1 134 ? -6.969 10.969 1.032 1 98.75 134 VAL B CA 1
ATOM 2248 C C . VAL B 1 134 ? -7.328 12.414 0.695 1 98.75 134 VAL B C 1
ATOM 2250 O O . VAL B 1 134 ? -6.953 13.336 1.417 1 98.75 134 VAL B O 1
ATOM 2253 N N . ILE B 1 135 ? -8.078 12.602 -0.349 1 98.44 135 ILE B N 1
ATOM 2254 C CA . ILE B 1 135 ? -8.5 13.953 -0.713 1 98.44 135 ILE B CA 1
ATOM 2255 C C . ILE B 1 135 ? -9.398 14.531 0.376 1 98.44 135 ILE B C 1
ATOM 2257 O O . ILE B 1 135 ? -9.242 15.688 0.774 1 98.44 135 ILE B O 1
ATOM 2261 N N . LEU B 1 136 ? -10.344 13.773 0.909 1 98.25 136 LEU B N 1
ATOM 2262 C CA . LEU B 1 136 ? -11.242 14.227 1.964 1 98.25 136 LEU B CA 1
ATOM 2263 C C . LEU B 1 136 ? -10.461 14.641 3.207 1 98.25 136 LEU B C 1
ATOM 2265 O O . LEU B 1 136 ? -10.75 15.672 3.812 1 98.25 136 LEU B O 1
ATOM 2269 N N . VAL B 1 137 ? -9.406 13.844 3.564 1 97.44 137 VAL B N 1
ATOM 2270 C CA . VAL B 1 137 ? -8.734 14.039 4.844 1 97.44 137 VAL B CA 1
ATOM 2271 C C . VAL B 1 137 ? -7.715 15.172 4.719 1 97.44 137 VAL B C 1
ATOM 2273 O O . VAL B 1 137 ? -7.453 15.891 5.688 1 97.44 137 VAL B O 1
ATOM 2276 N N . VAL B 1 138 ? -7.199 15.406 3.5 1 97.94 138 VAL B N 1
ATOM 2277 C CA . VAL B 1 138 ? -6.109 16.375 3.342 1 97.94 138 VAL B CA 1
ATOM 2278 C C . VAL B 1 138 ? -6.672 17.719 2.895 1 97.94 138 VAL B C 1
ATOM 2280 O O . VAL B 1 138 ? -6.367 18.75 3.492 1 97.94 138 VAL B O 1
ATOM 2283 N N . VAL B 1 139 ? -7.531 17.719 1.911 1 96.75 139 VAL B N 1
ATOM 2284 C CA . VAL B 1 139 ? -8.031 18.969 1.329 1 96.75 139 VAL B CA 1
ATOM 2285 C C . VAL B 1 139 ? -9.227 19.469 2.139 1 96.75 139 VAL B C 1
ATOM 2287 O O . VAL B 1 139 ? -9.438 20.688 2.252 1 96.75 139 VAL B O 1
ATOM 2290 N N . ARG B 1 140 ? -10.023 18.594 2.771 1 95.19 140 ARG B N 1
ATOM 2291 C CA . ARG B 1 140 ? -11.195 18.906 3.58 1 95.19 140 ARG B CA 1
ATOM 2292 C C . ARG B 1 140 ? -12.109 19.891 2.859 1 95.19 140 ARG B C 1
ATOM 2294 O O . ARG B 1 140 ? -12.383 20.984 3.371 1 95.19 140 ARG B O 1
ATOM 2301 N N . PRO B 1 141 ? -12.625 19.484 1.724 1 89.88 141 PRO B N 1
ATOM 2302 C CA . PRO B 1 141 ? -13.312 20.438 0.858 1 89.88 141 PRO B CA 1
ATOM 2303 C C . PRO B 1 141 ? -14.609 20.953 1.466 1 89.88 141 PRO B C 1
ATOM 2305 O O . PRO B 1 141 ? -15.195 21.922 0.963 1 89.88 141 PRO B O 1
ATOM 2308 N N . PHE B 1 142 ? -15.195 20.391 2.512 1 84.19 142 PHE B N 1
ATOM 2309 C CA . PHE B 1 142 ? -16.391 20.906 3.164 1 84.19 142 PHE B CA 1
ATOM 2310 C C . PHE B 1 142 ? -16.359 20.609 4.66 1 84.19 142 PHE B C 1
ATOM 2312 O O . PHE B 1 142 ? -15.641 19.719 5.109 1 84.19 142 PHE B O 1
#

InterPro domains:
  IPR005265 Protoporphyrinogen oxidase HemJ-like [MF_02239] (3-141)
  IPR005265 Protoporphyrinogen oxidase HemJ-like [PF03653] (2-142)
  IPR005265 Protoporphyrinogen oxidase HemJ-like [PIRSF004638] (1-142)
  IPR005265 Protoporphyrinogen oxidase HemJ-like [PTHR40255] (1-142)
  IPR005265 Protoporphyrinogen oxidase HemJ-like [TIGR00701] (3-142)

Solvent-accessible surface area (backbone atoms only — not comparable to full-atom values): 14393 Å² total; per-residue (Å²): 113,66,66,37,51,42,48,26,54,24,51,51,21,43,41,47,23,49,26,34,55,53,46,47,36,49,51,49,22,54,42,45,66,48,86,51,68,69,53,39,53,49,43,43,52,53,48,50,50,42,45,62,67,38,27,47,56,19,47,53,45,25,51,54,32,46,49,53,57,40,66,76,44,46,73,62,48,76,69,34,57,28,47,55,53,38,51,52,52,50,53,53,48,50,49,51,54,50,50,51,52,52,51,52,53,41,44,65,72,70,43,70,92,55,57,36,69,57,29,55,57,59,38,47,51,53,56,54,50,50,53,52,43,41,40,32,74,53,53,43,87,84,110,66,67,37,50,42,49,25,54,22,51,53,21,43,41,48,22,48,26,33,55,52,45,49,35,48,49,48,23,54,43,45,66,46,84,50,68,68,53,42,55,49,44,43,51,52,48,50,48,42,45,63,69,39,27,47,54,19,46,53,46,26,50,54,30,46,49,52,56,41,68,76,45,46,72,61,47,74,69,33,55,29,47,54,54,39,52,52,52,50,52,52,47,51,50,50,54,50,48,50,53,52,50,50,52,40,44,63,72,72,44,70,92,55,57,35,68,57,28,53,58,60,37,48,51,54,54,54,49,52,54,52,42,40,40,33,74,54,55,42,88,84

Organism: Azotobacter vinelandii (strain DJ / ATCC BAA-1303) (NCBI:txid322710)

Secondary structure (DSSP, 8-state):
-HHHHHHHHHHHHHHHHHHHHHHHHHHHHHHHH--SHHHHHHHHHHHHHHIIIIIHHHHHHHHHHHHHHHHHSHHHHHT-HHHHHHHHHHHHHHHHHHHHHHHHHHHHTT---S-HHHHHHHTTHHHHHHHHHHHHHHH---/-HHHHHHHHHHHHHHHHHHHHHHHHHHHHHHHH--SHHHHHHHHHHHHHHIIIIIHHHHHHHHHHHHHHHHHSHHHHHT-HHHHHHHHHHHHHHHHHHHHHHHHHHHHTT---S-HHHHHHHTTHHHHHHHHHHHHHHH---

Sequence (284 aa):
MLYLWLKALHIIAVVCWFAGLFYLPRLFVYHAMSEDQTSRERFCVMERKLYRGIMNPSLIATLLLGTGLIALNPSYYFSQGWMHAKLTAVLLLIGYHHVCGAQLKRFASGETPHGHAFFRWFNEIPVLFLLAIVILVVVRPFMLYLWLKALHIIAVVCWFAGLFYLPRLFVYHAMSEDQTSRERFCVMERKLYRGIMNPSLIATLLLGTGLIALNPSYYFSQGWMHAKLTAVLLLIGYHHVCGAQLKRFASGETPHGHAFFRWFNEIPVLFLLAIVILVVVRPF

Foldseek 3Di:
DVLVVLVVQLVVLVVQQLVLLLPQLLLLLVLLVDDDPVSLVVSLVVNVCSLVVTNVVSLVSNVVSVVVNCVVPVPVLVVAPLSVVLVVLNVVVVVLSVVSVVCSVCSVVVDSPDHSVVSVVSSCVSVVSVVSNVCSVPVVVD/DVLVVLVVQLVVLVVQQLVLLLPQLLLLLVLLVDDDPVSLVVSLVVNVCSLVVTNVVSLVSNVVSVVVNCVVPVVVLVVAPLSVVLVVLNVVVVVLSVVSVVCSVCSVVVDSPDHSVVSVVSSCVSVVSVVSNVCSVPVVVD